Protein AF-A0A9N8DDP5-F1 (afdb_monomer_lite)

Secondary structure (DSSP, 8-state):
----TT-HHHHHHTT---EEEPTTSS-EEEHHHHHHHSSTTHHHHHHHHHHHHHTT-TT--PPPEEEEETHHHHHHHHHHHHTGGG--EEEEESPPP-EESSSTT----S--GGGEEEEEEEETTEEEHHHH--SSTTEE--SEEEEEE-TT---EEE---------SSEEGGGG-HHHHHHHHHHHHTT--SSPPEE-PPTT-B--SHHHHHTT-SB------

InterPro domains:
  IPR002921 Fungal lipase-type domain [PF01764] (7-98)
  IPR029058 Alpha/Beta hydrolase fold [G3DSA:3.40.50.1820] (2-189)
  IPR029058 Alpha/Beta hydrolase fold [SSF53474] (7-166)

Structure (mmCIF, N/CA/C/O backbone):
data_AF-A0A9N8DDP5-F1
#
_entry.id   AF-A0A9N8DDP5-F1
#
loop_
_atom_site.group_PDB
_atom_site.id
_atom_site.type_symbol
_atom_site.label_atom_id
_atom_site.label_alt_id
_atom_site.label_comp_id
_atom_site.label_asym_id
_atom_site.label_entity_id
_atom_site.label_seq_id
_atom_site.pdbx_PDB_ins_code
_atom_site.Cartn_x
_atom_site.Cartn_y
_atom_site.Cartn_z
_atom_site.occupancy
_atom_site.B_iso_or_equiv
_atom_site.auth_seq_id
_atom_site.auth_comp_id
_atom_site.auth_asym_id
_atom_site.auth_atom_id
_atom_site.pdbx_PDB_model_num
ATOM 1 N N . MET A 1 1 ? -4.120 15.477 1.349 1.00 41.56 1 MET A N 1
ATOM 2 C CA . MET A 1 1 ? -2.941 15.398 2.233 1.00 41.56 1 MET A CA 1
ATOM 3 C C . MET A 1 1 ? -1.770 15.105 1.327 1.00 41.56 1 MET A C 1
ATOM 5 O O . MET A 1 1 ? -1.788 14.072 0.679 1.00 41.56 1 MET A O 1
ATOM 9 N N . GLY A 1 2 ? -0.853 16.049 1.180 1.00 36.47 2 GLY A N 1
ATOM 10 C CA . GLY A 1 2 ? 0.346 15.882 0.374 1.00 36.47 2 GLY A CA 1
ATOM 11 C C . GLY A 1 2 ? 1.469 16.582 1.111 1.00 36.47 2 GLY A C 1
ATOM 12 O O . GLY A 1 2 ? 1.264 17.688 1.609 1.00 36.47 2 GLY A O 1
ATOM 13 N N . THR A 1 3 ? 2.611 15.919 1.236 1.00 43.31 3 THR A N 1
ATOM 14 C CA . THR A 1 3 ? 3.875 16.609 1.478 1.00 43.31 3 THR A CA 1
ATOM 15 C C . THR A 1 3 ? 4.002 17.709 0.441 1.00 43.31 3 THR A C 1
ATOM 17 O O . THR A 1 3 ? 3.876 17.413 -0.748 1.00 43.31 3 THR A O 1
ATOM 20 N N . ASP A 1 4 ? 4.232 18.950 0.863 1.00 40.03 4 ASP A N 1
ATOM 21 C CA . ASP A 1 4 ? 4.691 19.965 -0.074 1.00 40.03 4 ASP A CA 1
ATOM 22 C C . ASP A 1 4 ? 6.048 19.478 -0.616 1.00 40.03 4 ASP A C 1
ATOM 24 O O . ASP A 1 4 ? 7.000 19.343 0.165 1.00 40.03 4 ASP A O 1
ATOM 28 N N . PRO A 1 5 ? 6.161 19.140 -1.915 1.00 42.06 5 PRO A N 1
ATOM 29 C CA . PRO A 1 5 ? 7.410 18.641 -2.478 1.00 42.06 5 PRO A CA 1
ATOM 30 C C . PRO A 1 5 ? 8.545 19.670 -2.357 1.00 42.06 5 PRO A C 1
ATOM 32 O O . PRO A 1 5 ? 9.710 19.286 -2.426 1.00 42.06 5 PRO A O 1
ATOM 35 N N . CYS A 1 6 ? 8.226 20.944 -2.111 1.00 37.91 6 CYS A N 1
ATOM 36 C CA . CYS A 1 6 ? 9.185 22.025 -1.915 1.00 37.91 6 CYS A CA 1
ATOM 37 C C . CYS A 1 6 ? 9.572 22.248 -0.442 1.00 37.91 6 CYS A C 1
ATOM 39 O O . CYS A 1 6 ? 10.519 22.990 -0.173 1.00 37.91 6 CYS A O 1
ATOM 41 N N . ASN A 1 7 ? 8.897 21.607 0.521 1.00 41.75 7 ASN A N 1
ATOM 42 C CA . ASN A 1 7 ? 9.245 21.711 1.935 1.00 41.75 7 ASN A CA 1
ATOM 43 C C . ASN A 1 7 ? 10.132 20.533 2.365 1.00 41.75 7 ASN A C 1
ATOM 45 O O . ASN A 1 7 ? 9.664 19.454 2.737 1.00 41.75 7 ASN A O 1
ATOM 49 N N . LEU A 1 8 ? 11.446 20.770 2.364 1.00 43.38 8 LEU A N 1
ATOM 50 C CA . LEU A 1 8 ? 12.450 19.825 2.865 1.00 43.38 8 LEU A CA 1
ATOM 51 C C . LEU A 1 8 ? 12.155 19.355 4.298 1.00 43.38 8 LEU A C 1
ATOM 53 O O . LEU A 1 8 ? 12.478 18.220 4.635 1.00 43.38 8 LEU A O 1
ATOM 57 N N . PHE A 1 9 ? 11.516 20.183 5.129 1.00 46.88 9 PHE A N 1
ATOM 58 C CA . PHE A 1 9 ? 11.166 19.833 6.505 1.00 46.88 9 PHE A CA 1
ATOM 59 C C . PHE A 1 9 ? 10.029 18.800 6.567 1.00 46.88 9 PHE A C 1
ATOM 61 O O . PHE A 1 9 ? 10.107 17.856 7.354 1.00 46.88 9 PHE A O 1
ATOM 68 N N . ASP A 1 10 ? 9.030 18.908 5.685 1.00 47.88 10 ASP A N 1
ATOM 69 C CA . ASP A 1 10 ? 7.929 17.937 5.586 1.00 47.88 10 ASP A CA 1
ATOM 70 C C . ASP A 1 10 ? 8.415 16.604 5.007 1.00 47.88 10 ASP A C 1
ATOM 72 O O . ASP A 1 10 ? 7.992 15.535 5.451 1.00 47.88 10 ASP A O 1
ATOM 76 N N . GLN A 1 11 ? 9.366 16.630 4.068 1.00 52.19 11 GLN A N 1
ATOM 77 C CA . GLN A 1 11 ? 10.022 15.400 3.616 1.00 52.19 11 GLN A CA 1
ATOM 78 C C . GLN A 1 11 ? 10.860 14.765 4.739 1.00 52.19 11 GLN A C 1
ATOM 80 O O . GLN A 1 11 ? 10.788 13.553 4.942 1.00 52.19 11 GLN A O 1
ATOM 85 N N . PHE A 1 12 ? 11.581 15.563 5.535 1.00 54.44 12 PHE A N 1
ATOM 86 C CA . PHE A 1 12 ? 12.393 15.071 6.656 1.00 54.44 12 PHE A CA 1
ATOM 87 C C . PHE A 1 12 ? 11.569 14.465 7.800 1.00 54.44 12 PHE A C 1
ATOM 89 O O . PHE A 1 12 ? 11.978 13.446 8.360 1.00 54.44 12 PHE A O 1
ATOM 96 N N . GLN A 1 13 ? 10.399 15.024 8.127 1.00 56.34 13 GLN A N 1
ATOM 97 C CA . GLN A 1 13 ? 9.509 14.471 9.161 1.00 56.34 13 GLN A CA 1
ATOM 98 C C . GLN A 1 13 ? 9.041 13.045 8.838 1.00 56.34 13 GLN A C 1
ATOM 100 O O . GLN A 1 13 ? 8.846 12.230 9.739 1.00 56.34 13 GLN A O 1
ATOM 105 N N . ASN A 1 14 ? 8.917 12.717 7.553 1.00 54.78 14 ASN A N 1
ATOM 106 C CA . ASN A 1 14 ? 8.480 11.404 7.080 1.00 54.78 14 ASN A CA 1
ATOM 107 C C . ASN A 1 14 ? 9.611 10.370 6.965 1.00 54.78 14 ASN A C 1
ATOM 109 O O . ASN A 1 14 ? 9.362 9.178 6.786 1.00 54.78 14 ASN A O 1
ATOM 113 N N . ILE A 1 15 ? 10.854 10.832 7.091 1.00 58.50 15 ILE A N 1
ATOM 114 C CA . ILE A 1 15 ? 12.094 10.059 6.964 1.00 58.50 15 ILE A CA 1
ATOM 115 C C . ILE A 1 15 ? 12.754 9.889 8.351 1.00 58.50 15 ILE A C 1
ATOM 117 O O . ILE A 1 15 ? 13.747 9.181 8.490 1.00 58.50 15 ILE A O 1
ATOM 121 N N . TRP A 1 16 ? 12.191 10.487 9.409 1.00 64.50 16 TRP A N 1
ATOM 122 C CA . TRP A 1 16 ? 12.722 10.375 10.766 1.00 64.50 16 TRP A CA 1
ATOM 123 C C . TRP A 1 16 ? 12.771 8.910 11.239 1.00 64.50 16 TRP A C 1
ATOM 1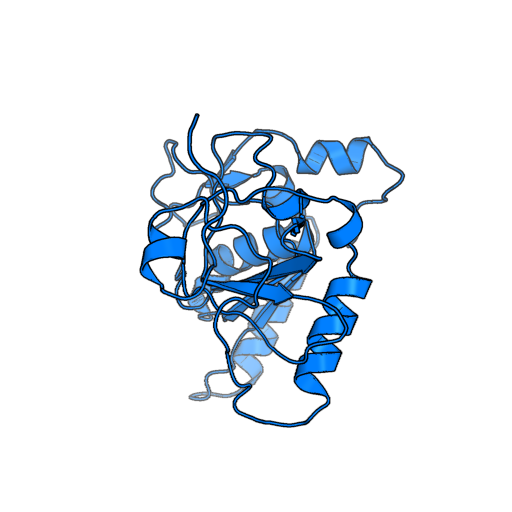25 O O . TRP A 1 16 ? 11.754 8.216 11.179 1.00 64.50 16 TRP A O 1
ATOM 135 N N . PRO A 1 17 ? 13.932 8.424 11.724 1.00 66.50 17 PRO A N 1
ATOM 136 C CA . PRO A 1 17 ? 14.184 6.997 11.930 1.00 66.50 17 PRO A CA 1
ATOM 137 C C . PRO A 1 17 ? 13.499 6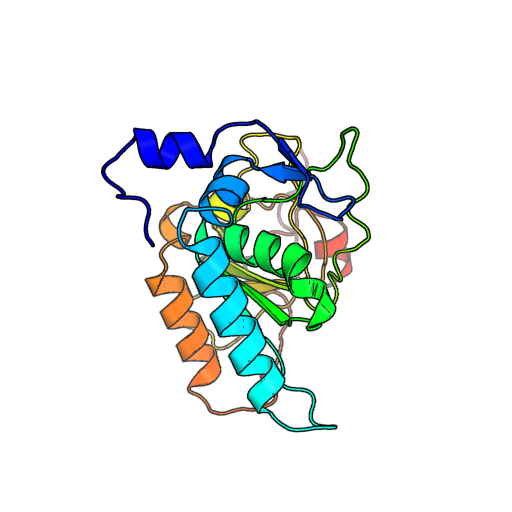.411 13.171 1.00 66.50 17 PRO A C 1
ATOM 139 O O . PRO A 1 17 ? 13.698 5.234 13.469 1.00 66.50 17 PRO A O 1
ATOM 142 N N . PHE A 1 18 ? 12.710 7.201 13.897 1.00 83.12 18 PHE A N 1
ATOM 143 C CA . PHE A 1 18 ? 12.019 6.749 15.096 1.00 83.12 18 PHE A CA 1
ATOM 144 C C . PHE A 1 18 ? 10.847 5.829 14.754 1.00 83.12 18 PHE A C 1
ATOM 146 O O . PHE A 1 18 ? 10.163 6.012 13.742 1.00 83.12 18 PHE A O 1
ATOM 153 N N . SER A 1 19 ? 10.631 4.843 15.621 1.00 86.94 19 SER A N 1
ATOM 154 C CA . SER A 1 19 ? 9.462 3.976 15.588 1.00 86.94 19 SER A CA 1
ATOM 155 C C . SER A 1 19 ? 8.433 4.415 16.629 1.00 86.94 19 SER A C 1
ATOM 157 O O . SER A 1 19 ? 8.737 5.042 17.647 1.00 86.94 19 SER A O 1
ATOM 159 N N . THR A 1 20 ? 7.170 4.109 16.369 1.00 91.44 20 THR A N 1
ATOM 160 C CA . THR A 1 20 ? 6.065 4.308 17.307 1.00 91.44 20 THR A CA 1
ATOM 161 C C . THR A 1 20 ? 5.120 3.125 17.195 1.00 91.44 20 THR A C 1
ATOM 163 O O . THR A 1 20 ? 4.835 2.668 16.090 1.00 91.44 20 THR A O 1
ATOM 166 N N . CYS A 1 21 ? 4.658 2.605 18.331 1.00 91.94 21 CYS A N 1
ATOM 167 C CA . CYS A 1 21 ? 3.757 1.459 18.339 1.00 91.94 21 CYS A CA 1
ATOM 168 C C . CYS A 1 21 ? 2.326 1.925 18.050 1.00 91.94 21 CYS A C 1
ATOM 170 O O . CYS A 1 21 ? 1.847 2.894 18.643 1.00 91.94 21 CYS A O 1
ATOM 172 N N . VAL A 1 22 ? 1.647 1.244 17.128 1.00 93.25 22 VAL A N 1
ATOM 173 C CA . VAL A 1 22 ? 0.244 1.525 16.813 1.00 93.25 22 VAL A CA 1
ATOM 174 C C . VAL A 1 22 ? -0.618 1.120 18.024 1.00 93.25 22 VAL A C 1
ATOM 176 O O . VAL A 1 22 ? -0.458 0.001 18.523 1.00 93.25 22 VAL A O 1
ATOM 179 N N . PRO A 1 23 ? -1.511 1.993 18.537 1.00 92.75 23 PRO A N 1
ATOM 180 C CA . PRO A 1 23 ? -2.373 1.697 19.676 1.00 92.75 23 PRO A CA 1
ATOM 181 C C . PRO A 1 23 ? -3.077 0.342 19.581 1.00 92.75 23 PRO A C 1
ATOM 183 O O . PRO A 1 23 ? -3.621 -0.030 18.542 1.00 92.75 23 PRO A O 1
ATOM 186 N N . ASN A 1 24 ? -3.103 -0.383 20.702 1.00 90.12 24 ASN A N 1
ATOM 187 C CA . ASN A 1 24 ? -3.715 -1.710 20.805 1.00 90.12 24 ASN A CA 1
ATOM 188 C C . ASN A 1 24 ? -3.161 -2.726 19.786 1.00 90.12 24 ASN A C 1
ATOM 190 O O . ASN A 1 24 ? -3.911 -3.583 19.322 1.00 90.12 24 ASN A O 1
ATOM 194 N N . SER A 1 25 ? -1.888 -2.627 19.404 1.00 89.81 25 SER A N 1
ATOM 195 C CA . SER A 1 25 ? -1.223 -3.581 18.512 1.00 89.81 25 SER A CA 1
ATOM 196 C C . SER A 1 25 ? 0.192 -3.903 18.990 1.00 89.81 25 SER A C 1
ATOM 198 O O . 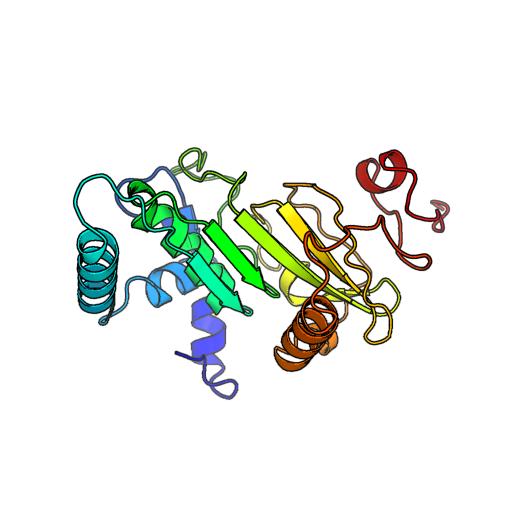SER A 1 25 ? 0.780 -3.158 19.774 1.00 89.81 25 SER A O 1
ATOM 200 N N . ASP A 1 26 ? 0.745 -4.987 18.459 1.00 89.00 26 ASP A N 1
ATOM 201 C CA . ASP A 1 26 ? 2.148 -5.385 18.560 1.00 89.00 26 ASP A CA 1
ATOM 202 C C . ASP A 1 26 ? 2.976 -4.875 17.364 1.00 89.00 26 ASP A C 1
ATOM 204 O O . ASP A 1 26 ? 3.972 -5.488 16.995 1.00 89.00 26 ASP A O 1
ATOM 208 N N . CYS A 1 27 ? 2.557 -3.779 16.718 1.00 91.56 27 CYS A N 1
ATOM 209 C CA . CYS A 1 27 ? 3.204 -3.248 15.521 1.00 91.56 27 CYS A CA 1
ATOM 210 C C . CYS A 1 27 ? 3.907 -1.916 15.787 1.00 91.56 27 CYS A C 1
ATOM 212 O O . CYS A 1 27 ? 3.253 -0.895 16.014 1.00 91.56 27 CYS A O 1
ATOM 214 N N . ALA A 1 28 ? 5.234 -1.900 15.662 1.00 92.06 28 ALA A N 1
ATOM 215 C CA . ALA A 1 28 ? 6.021 -0.677 15.530 1.00 92.06 28 ALA A CA 1
ATOM 216 C C . ALA A 1 28 ? 6.083 -0.195 14.071 1.00 92.06 28 ALA A C 1
ATOM 218 O O . ALA A 1 28 ? 6.362 -0.968 13.150 1.00 92.06 28 ALA A O 1
ATOM 219 N N . VAL A 1 29 ? 5.853 1.102 13.861 1.00 91.69 29 VAL A N 1
ATOM 220 C CA . VAL A 1 29 ? 5.833 1.747 12.538 1.00 91.69 29 VAL A CA 1
ATOM 221 C C . VAL A 1 29 ? 6.664 3.028 12.532 1.00 91.69 29 VAL A C 1
ATOM 223 O O . VAL A 1 29 ? 6.916 3.599 13.592 1.00 91.69 29 VAL A O 1
ATOM 226 N N . ARG A 1 30 ? 7.088 3.513 11.358 1.00 89.62 30 ARG A N 1
ATOM 227 C CA . ARG A 1 30 ? 7.799 4.804 11.240 1.00 89.62 30 ARG A CA 1
ATOM 228 C C . ARG A 1 30 ? 6.975 5.941 11.838 1.00 89.62 30 ARG A C 1
ATOM 230 O O . ARG A 1 30 ? 5.845 6.173 11.405 1.00 89.62 30 ARG A O 1
ATOM 237 N N . SER A 1 31 ? 7.565 6.703 12.760 1.00 90.06 31 SER A N 1
ATOM 238 C CA . SER A 1 31 ? 6.891 7.810 13.450 1.00 90.06 31 SER A CA 1
ATOM 239 C C . SER A 1 31 ? 6.357 8.874 12.492 1.00 90.06 31 SER A C 1
ATOM 241 O O . SER A 1 31 ? 5.304 9.444 12.749 1.00 90.06 31 SER A O 1
ATOM 243 N N . GLY A 1 32 ? 7.040 9.125 11.371 1.00 88.88 32 GLY A N 1
ATOM 244 C CA . GLY A 1 32 ? 6.567 10.068 10.354 1.00 88.88 32 GLY A CA 1
ATOM 245 C C . GLY A 1 32 ? 5.196 9.685 9.789 1.00 88.88 32 GLY A C 1
ATOM 246 O O . GLY A 1 32 ? 4.243 10.459 9.866 1.00 88.88 32 GLY A O 1
ATOM 247 N N . TYR A 1 33 ? 5.063 8.442 9.323 1.00 92.25 33 TYR A N 1
ATOM 248 C CA . TYR A 1 33 ? 3.798 7.915 8.807 1.00 92.25 33 TYR A CA 1
ATOM 249 C C . TYR A 1 33 ? 2.748 7.747 9.914 1.00 92.25 33 TYR A C 1
ATOM 251 O O . TYR A 1 33 ? 1.569 8.012 9.681 1.00 92.25 33 TYR A O 1
ATOM 259 N N . TYR A 1 34 ? 3.170 7.375 11.130 1.00 93.94 34 TYR A N 1
ATOM 260 C CA . TYR A 1 34 ? 2.295 7.338 12.305 1.00 93.94 34 TYR A CA 1
ATOM 261 C C . TYR A 1 34 ? 1.667 8.706 12.570 1.00 93.94 34 TYR A C 1
ATOM 263 O O . TYR A 1 34 ? 0.450 8.808 12.672 1.00 93.94 34 TYR A O 1
ATOM 271 N N . ASN A 1 35 ? 2.475 9.765 12.631 1.00 93.12 35 ASN A N 1
ATOM 272 C CA . ASN A 1 35 ? 2.006 11.126 12.885 1.00 93.12 35 ASN A CA 1
ATOM 273 C C . ASN A 1 35 ? 1.120 11.639 11.747 1.00 93.12 35 ASN A C 1
ATOM 275 O O . ASN A 1 35 ? 0.149 12.350 11.997 1.00 93.12 35 ASN A O 1
ATOM 279 N N . ALA A 1 36 ? 1.424 11.256 10.503 1.00 92.06 36 ALA A N 1
ATOM 280 C CA . ALA A 1 36 ? 0.592 11.589 9.357 1.00 92.06 36 ALA A CA 1
ATOM 281 C C . ALA A 1 36 ? -0.794 10.925 9.434 1.00 92.06 36 ALA A C 1
ATOM 283 O O . ALA A 1 36 ? -1.777 11.560 9.057 1.00 92.06 36 ALA A O 1
ATOM 284 N N . TYR A 1 37 ? -0.898 9.700 9.962 1.00 95.75 37 TYR A N 1
ATOM 285 C CA . TYR A 1 37 ? -2.177 9.020 10.197 1.00 95.75 37 TYR A CA 1
ATOM 286 C C . TYR A 1 37 ? -2.910 9.548 11.447 1.00 95.75 37 TYR A C 1
ATOM 288 O O . TYR A 1 37 ? -4.061 9.981 11.366 1.00 95.75 37 TYR A O 1
ATOM 296 N N . TYR A 1 38 ? -2.229 9.585 12.596 1.00 95.44 38 TYR A N 1
ATOM 297 C CA . TYR A 1 38 ? -2.736 10.056 13.892 1.00 95.44 38 TYR A CA 1
ATOM 298 C C . TYR A 1 38 ? -2.639 11.583 14.046 1.00 95.44 38 TYR A C 1
ATOM 300 O O . TYR A 1 38 ? -2.208 12.107 15.074 1.00 95.44 38 TYR A O 1
ATOM 308 N N . ASN A 1 39 ? -3.056 12.312 13.014 1.00 92.94 39 ASN A N 1
ATOM 309 C CA . ASN A 1 39 ? -3.064 13.772 13.013 1.00 92.94 39 ASN A CA 1
ATOM 310 C C . ASN A 1 39 ? -4.369 14.348 13.611 1.00 92.94 39 ASN A C 1
ATOM 312 O O . ASN A 1 39 ? -5.239 13.629 14.108 1.00 92.94 39 ASN A O 1
ATOM 316 N N . SER A 1 40 ? -4.548 15.669 13.532 1.00 94.31 40 SER A N 1
ATOM 317 C CA . SER A 1 40 ? -5.743 16.366 14.038 1.00 94.31 40 SER A CA 1
ATOM 318 C C . SER A 1 40 ? -7.067 15.930 13.387 1.00 94.31 40 SER A C 1
ATOM 320 O O . SER A 1 40 ? -8.129 16.098 13.988 1.00 94.31 40 SER A O 1
ATOM 322 N N . TYR A 1 41 ? -7.030 15.331 12.195 1.00 91.56 41 TYR A N 1
ATOM 323 C CA . TYR A 1 41 ? -8.191 14.799 11.481 1.00 91.56 41 TYR A CA 1
ATOM 324 C C . TYR A 1 41 ? -8.521 13.347 11.840 1.00 91.56 41 TYR A C 1
ATOM 326 O O . TYR A 1 41 ? -9.612 12.891 11.492 1.00 91.56 41 TYR A O 1
ATOM 334 N N . TYR A 1 42 ? -7.642 12.635 12.557 1.00 95.75 42 TYR A N 1
ATOM 335 C CA . TYR A 1 42 ? -7.790 11.209 12.868 1.00 95.75 42 TYR A CA 1
ATOM 336 C C . TYR A 1 42 ? -9.176 10.865 13.429 1.00 95.75 42 TYR A C 1
ATOM 338 O O . TYR A 1 42 ? -9.865 10.000 12.895 1.00 95.75 42 TYR A O 1
ATOM 346 N N . LYS A 1 43 ? -9.649 11.602 14.445 1.00 96.62 43 LYS A N 1
ATOM 347 C CA . LYS A 1 43 ? -10.965 11.355 15.067 1.00 96.62 43 LYS A CA 1
ATOM 348 C C . LYS A 1 43 ? -12.124 11.501 14.077 1.00 96.62 43 LYS A C 1
ATOM 350 O O . LYS A 1 43 ? -13.055 10.702 14.100 1.00 96.62 43 LYS A O 1
ATOM 355 N N . LYS A 1 44 ? -12.063 12.514 13.205 1.00 96.44 44 LYS A N 1
ATOM 356 C CA . LYS A 1 44 ? -13.089 12.761 12.183 1.00 96.44 44 LYS A CA 1
ATOM 357 C C . LYS A 1 44 ? -13.077 11.660 11.122 1.00 96.44 44 LYS A C 1
ATOM 359 O O . LYS A 1 44 ? -14.141 11.185 10.743 1.00 96.44 44 LYS A O 1
ATOM 364 N N . MET A 1 45 ? -11.890 11.252 10.673 1.00 96.00 45 MET A N 1
ATOM 365 C CA . MET A 1 45 ? -11.718 10.158 9.717 1.00 96.00 45 MET A CA 1
ATOM 366 C C . MET A 1 45 ? -12.221 8.834 10.303 1.00 96.00 45 MET A C 1
ATOM 368 O O . MET A 1 45 ? -13.056 8.188 9.679 1.00 96.00 45 MET A O 1
ATOM 372 N N . ARG A 1 46 ? -11.821 8.488 11.534 1.00 96.56 46 ARG A N 1
ATOM 373 C CA . ARG A 1 46 ? -12.260 7.262 12.215 1.00 96.56 46 ARG A CA 1
ATOM 374 C C . ARG A 1 46 ? -13.779 7.199 12.334 1.00 96.56 46 ARG A C 1
ATOM 376 O O . ARG A 1 46 ? -14.370 6.190 11.976 1.00 96.56 46 ARG A O 1
ATOM 383 N N . HIS A 1 47 ? -14.411 8.295 12.758 1.00 97.00 47 HIS A N 1
ATOM 384 C CA . HIS A 1 47 ? -15.868 8.373 12.832 1.00 97.00 47 HIS A CA 1
ATOM 385 C C . HIS A 1 47 ? -16.536 8.212 11.458 1.00 97.00 47 HIS A C 1
ATOM 387 O O . HIS A 1 47 ? -17.522 7.492 11.344 1.00 97.00 47 HIS A O 1
ATOM 393 N N . ALA A 1 48 ? -15.999 8.840 10.408 1.00 95.94 48 ALA A N 1
ATOM 394 C CA . ALA A 1 48 ? -16.542 8.710 9.057 1.00 95.94 48 ALA A CA 1
ATOM 395 C C . ALA A 1 48 ? -16.433 7.274 8.516 1.00 95.94 48 ALA A C 1
ATOM 397 O O . ALA A 1 48 ? -17.380 6.787 7.902 1.00 95.94 48 ALA A O 1
ATOM 398 N N . VAL A 1 49 ? -15.314 6.586 8.772 1.00 95.12 49 VAL A N 1
ATOM 399 C CA . VAL A 1 49 ? -15.128 5.182 8.376 1.00 95.12 49 VAL A CA 1
ATOM 400 C C . VAL A 1 49 ? -16.096 4.274 9.131 1.00 95.12 49 VAL A C 1
ATOM 402 O O . VAL A 1 49 ? -16.791 3.494 8.488 1.00 95.12 49 VAL A O 1
ATOM 405 N N . THR A 1 50 ? -16.205 4.416 10.456 1.00 93.94 50 THR A N 1
ATOM 406 C CA . THR A 1 50 ? -17.162 3.649 11.272 1.00 93.94 50 THR A CA 1
ATOM 407 C C . THR A 1 50 ? -18.589 3.823 10.761 1.00 93.94 50 THR A C 1
ATOM 409 O O . THR A 1 50 ? -19.231 2.837 10.413 1.00 93.94 50 THR A O 1
ATOM 412 N N . SER A 1 51 ? -19.047 5.068 10.602 1.00 93.56 51 SER A N 1
ATOM 413 C CA . SER A 1 51 ? -20.394 5.358 10.099 1.00 93.56 51 SER A CA 1
ATOM 414 C C . SER A 1 51 ? -20.637 4.779 8.700 1.00 93.56 51 SER A C 1
ATOM 416 O O . SER A 1 51 ? -21.738 4.321 8.406 1.00 93.56 51 SER A O 1
ATOM 418 N N . CYS A 1 52 ? -19.621 4.779 7.830 1.00 92.44 52 CYS A N 1
ATOM 419 C CA . CYS A 1 52 ? -19.713 4.192 6.495 1.00 92.44 52 CYS A CA 1
ATOM 420 C C . CYS A 1 52 ? -19.867 2.666 6.558 1.00 92.44 52 CYS A C 1
ATOM 422 O O . CYS A 1 52 ? -20.802 2.124 5.972 1.00 92.44 52 CYS A O 1
ATOM 424 N N . VAL A 1 53 ? -19.003 1.974 7.307 1.00 91.06 53 VAL A N 1
ATOM 425 C CA . VAL A 1 53 ? -19.048 0.507 7.417 1.00 91.06 53 VAL A CA 1
ATOM 426 C C . VAL A 1 53 ? -20.345 0.040 8.089 1.00 91.06 53 VAL A C 1
ATOM 428 O O . VAL A 1 53 ? -20.954 -0.929 7.640 1.00 91.06 53 VAL A O 1
ATOM 431 N N . GLU A 1 54 ? -20.818 0.756 9.111 1.00 88.88 54 GLU A N 1
ATOM 432 C CA . GLU A 1 54 ? -22.078 0.454 9.805 1.00 88.88 54 GLU A CA 1
ATOM 433 C C . GLU A 1 54 ? -23.322 0.720 8.940 1.00 88.88 54 GLU A C 1
ATOM 435 O O . GLU A 1 54 ? -24.362 0.090 9.141 1.00 88.88 54 GLU A O 1
ATOM 440 N N . SER A 1 55 ? -23.230 1.606 7.939 1.00 90.12 55 SER A N 1
ATOM 441 C CA . SER A 1 55 ? -24.362 1.935 7.058 1.00 90.12 55 SER A CA 1
ATOM 442 C C . SER A 1 55 ? -24.797 0.790 6.138 1.00 90.12 55 SER A C 1
ATOM 444 O O . SER A 1 55 ? -25.888 0.836 5.572 1.00 90.12 55 SER A O 1
ATOM 446 N N . CYS A 1 56 ? -23.985 -0.260 6.015 1.00 84.44 56 CYS A N 1
ATOM 447 C CA . CYS A 1 56 ? -24.232 -1.367 5.096 1.00 84.44 56 CYS A CA 1
ATOM 448 C C . CYS A 1 56 ? -25.356 -2.319 5.522 1.00 84.44 56 CYS A C 1
ATOM 450 O O . CYS A 1 56 ? -25.790 -3.151 4.728 1.00 84.44 56 CYS A O 1
ATOM 452 N N . GLY A 1 57 ? -25.887 -2.145 6.735 1.00 76.25 57 GLY A N 1
ATOM 453 C CA . GLY A 1 57 ? -27.004 -2.920 7.261 1.00 76.25 57 GLY A CA 1
ATOM 454 C C . GLY A 1 57 ? -26.563 -4.188 7.992 1.00 76.25 57 GLY A C 1
ATOM 455 O O . GLY A 1 57 ? -25.486 -4.742 7.770 1.00 76.25 57 GLY A O 1
ATOM 456 N N . ALA A 1 58 ? -27.412 -4.655 8.909 1.00 77.44 58 ALA A N 1
ATOM 457 C CA . ALA A 1 58 ? -27.121 -5.831 9.719 1.00 77.44 58 ALA A CA 1
ATOM 458 C C . ALA A 1 58 ? -26.962 -7.085 8.840 1.00 77.44 58 ALA A C 1
ATOM 460 O O . ALA A 1 58 ? -27.842 -7.414 8.048 1.00 77.44 58 ALA A O 1
ATOM 461 N N . GLY A 1 59 ? -25.844 -7.796 9.007 1.00 74.25 59 GLY A N 1
ATOM 462 C CA . GLY A 1 59 ? -25.548 -9.029 8.269 1.00 74.25 59 GLY A CA 1
ATOM 463 C C . GLY A 1 59 ? -24.896 -8.830 6.896 1.00 74.25 59 GLY A C 1
ATOM 464 O O . GLY A 1 59 ? -24.579 -9.822 6.245 1.00 74.25 59 GLY A O 1
ATOM 465 N N . VAL A 1 60 ? -24.650 -7.586 6.467 1.00 80.75 60 VAL A N 1
ATOM 466 C CA . VAL A 1 60 ? -23.913 -7.280 5.232 1.00 80.75 60 VAL A CA 1
ATOM 467 C C . VAL A 1 60 ? -22.499 -6.835 5.590 1.00 80.75 60 VAL A C 1
ATOM 469 O O . VAL A 1 60 ? -22.302 -5.819 6.252 1.00 80.75 60 VAL A O 1
ATOM 472 N N . GLN A 1 61 ? -21.493 -7.587 5.144 1.00 76.25 61 GLN A N 1
ATOM 473 C CA . GLN A 1 61 ? -20.097 -7.193 5.317 1.00 76.25 61 GLN A CA 1
ATOM 474 C C . GLN A 1 61 ? -19.689 -6.251 4.183 1.00 76.25 61 GLN A C 1
ATOM 476 O O . GLN A 1 61 ? -19.477 -6.688 3.052 1.00 76.25 61 GLN A O 1
ATOM 481 N N . CYS A 1 62 ? -19.565 -4.959 4.482 1.00 84.56 62 CYS A N 1
ATOM 482 C CA . CYS A 1 62 ? -18.988 -4.013 3.537 1.00 84.56 62 CYS A CA 1
ATOM 483 C C . CYS A 1 62 ? -17.465 -4.121 3.517 1.00 84.56 62 CYS A C 1
ATOM 485 O O . CYS A 1 62 ? -16.835 -3.954 4.565 1.00 84.56 62 CYS A O 1
ATOM 487 N N . PRO A 1 63 ? -16.850 -4.378 2.352 1.00 88.94 63 PRO A N 1
ATOM 488 C CA . PRO A 1 63 ? -15.404 -4.395 2.257 1.00 88.94 63 PRO A CA 1
ATOM 489 C C . PRO A 1 63 ? -14.861 -2.976 2.456 1.00 88.94 63 PRO A C 1
ATOM 491 O O . PRO A 1 63 ? -15.183 -2.063 1.697 1.00 88.94 63 PRO A O 1
ATOM 494 N N . LEU A 1 64 ? -14.005 -2.794 3.462 1.00 94.62 64 LEU A N 1
ATOM 495 C CA . LEU A 1 64 ? -13.196 -1.588 3.596 1.00 94.62 64 LEU A CA 1
ATOM 496 C C . LEU A 1 64 ? -11.953 -1.734 2.713 1.00 94.62 64 LEU A C 1
ATOM 498 O O . LEU A 1 64 ? -11.152 -2.644 2.921 1.00 94.62 64 LEU A O 1
ATOM 502 N N . ILE A 1 65 ? -11.789 -0.844 1.737 1.00 96.00 65 ILE A N 1
ATOM 503 C CA . ILE A 1 65 ? -10.592 -0.793 0.891 1.00 96.00 65 ILE A CA 1
ATOM 504 C C . ILE A 1 65 ? -9.755 0.413 1.312 1.00 96.00 65 ILE A C 1
ATOM 506 O O . ILE A 1 65 ? -10.235 1.546 1.306 1.00 96.00 65 ILE A O 1
ATOM 510 N N . LEU A 1 66 ? -8.503 0.161 1.679 1.00 97.69 66 LEU A N 1
ATOM 511 C CA . LEU A 1 66 ? -7.522 1.177 2.042 1.00 97.69 66 LEU A CA 1
ATOM 512 C C . LEU A 1 66 ? -6.486 1.267 0.931 1.00 97.69 66 LEU A C 1
ATOM 514 O O . LEU A 1 66 ? -5.959 0.244 0.500 1.00 97.69 66 LEU A O 1
ATOM 518 N N . HIS A 1 67 ? -6.173 2.475 0.473 1.00 97.00 67 HIS A N 1
ATOM 519 C CA . HIS A 1 67 ? -5.158 2.640 -0.556 1.00 97.00 67 HIS A CA 1
ATOM 520 C C . HIS A 1 67 ? -4.388 3.949 -0.438 1.00 97.00 67 HIS A C 1
ATOM 522 O O . HIS A 1 67 ? -4.825 4.900 0.209 1.00 97.00 67 HIS A O 1
ATOM 528 N N . GLY A 1 68 ? -3.232 3.990 -1.093 1.00 96.56 68 GLY A N 1
ATOM 529 C CA . GLY A 1 68 ? -2.425 5.195 -1.200 1.00 96.56 68 GLY A CA 1
ATOM 530 C C . GLY A 1 68 ? -1.161 4.977 -2.020 1.00 96.56 68 GLY A C 1
ATOM 531 O O . GLY A 1 68 ? -0.674 3.854 -2.148 1.00 96.56 68 GLY A O 1
ATOM 532 N N . HIS A 1 69 ? -0.638 6.069 -2.575 1.00 95.44 69 HIS A N 1
ATOM 533 C CA . HIS A 1 69 ? 0.622 6.095 -3.318 1.00 95.44 69 HIS A CA 1
ATOM 534 C C . HIS A 1 69 ? 1.744 6.690 -2.469 1.00 95.44 69 HIS A C 1
ATOM 536 O O . HIS A 1 69 ? 1.496 7.582 -1.653 1.00 95.44 69 HIS A O 1
ATOM 542 N N . SER A 1 70 ? 2.971 6.200 -2.659 1.00 94.50 70 SER A N 1
ATOM 543 C CA . SER A 1 70 ? 4.165 6.691 -1.976 1.00 94.50 70 SER A CA 1
ATOM 544 C C . SER A 1 70 ? 3.958 6.692 -0.454 1.00 94.50 70 SER A C 1
ATOM 546 O O . SER A 1 70 ? 3.542 5.688 0.128 1.00 94.50 70 SER A O 1
ATOM 548 N N . GLN A 1 71 ? 4.173 7.828 0.206 1.00 92.00 71 GLN A N 1
ATOM 549 C CA . GLN A 1 71 ? 3.854 8.037 1.617 1.00 92.00 71 GLN A CA 1
ATOM 550 C C . GLN A 1 71 ? 2.407 7.680 1.988 1.00 92.00 71 GLN A C 1
ATOM 552 O O . GLN A 1 71 ? 2.166 7.127 3.060 1.00 92.00 71 GLN A O 1
ATOM 557 N N . GLY A 1 72 ? 1.442 7.986 1.118 1.00 95.06 72 GLY A N 1
ATOM 558 C CA . GLY A 1 72 ? 0.037 7.658 1.338 1.00 95.06 72 GLY A CA 1
ATOM 559 C C . GLY A 1 72 ? -0.194 6.155 1.456 1.00 95.06 72 GLY A C 1
ATOM 560 O O . GLY A 1 72 ? -1.043 5.730 2.233 1.00 95.06 72 GLY A O 1
ATOM 561 N N . GLY A 1 73 ? 0.590 5.341 0.748 1.00 95.88 73 GLY A N 1
ATOM 562 C CA . GLY A 1 73 ? 0.518 3.891 0.881 1.00 95.88 73 GLY A CA 1
ATOM 563 C C . GLY A 1 73 ? 1.089 3.400 2.210 1.00 95.88 73 GLY A C 1
ATOM 564 O O . GLY A 1 73 ? 0.485 2.542 2.845 1.00 95.88 73 GLY A O 1
ATOM 565 N N . SER A 1 74 ? 2.162 4.017 2.718 1.00 94.69 74 SER A N 1
ATOM 566 C CA . SER A 1 74 ? 2.677 3.709 4.061 1.00 94.69 74 SER A CA 1
ATOM 567 C C . SER A 1 74 ? 1.667 4.079 5.153 1.00 94.69 74 SER A C 1
ATOM 569 O O . SER A 1 74 ? 1.500 3.344 6.124 1.00 94.69 74 SER A O 1
ATOM 571 N N . ILE A 1 75 ? 0.958 5.200 4.981 1.00 96.44 75 ILE A N 1
ATOM 572 C CA . ILE A 1 75 ? -0.155 5.611 5.848 1.00 96.44 75 ILE A CA 1
ATOM 573 C C . ILE A 1 75 ? -1.308 4.601 5.755 1.00 96.44 75 ILE A C 1
ATOM 575 O O . ILE A 1 75 ? -1.868 4.234 6.784 1.00 96.44 75 ILE A O 1
ATOM 579 N N . ALA A 1 76 ? -1.632 4.104 4.557 1.00 97.69 76 ALA A N 1
ATOM 580 C CA . ALA A 1 76 ? -2.647 3.068 4.367 1.00 97.69 76 ALA A CA 1
ATOM 581 C C . ALA A 1 76 ? -2.271 1.745 5.061 1.00 97.69 76 ALA A C 1
ATOM 583 O O . ALA A 1 76 ? -3.136 1.112 5.662 1.00 97.69 76 ALA A O 1
ATOM 584 N N . THR A 1 77 ? -0.988 1.363 5.075 1.00 96.50 77 THR A N 1
ATOM 585 C CA . THR A 1 77 ? -0.494 0.219 5.861 1.00 96.50 77 THR A CA 1
ATOM 586 C C . THR A 1 77 ? -0.697 0.415 7.367 1.00 96.50 77 THR A C 1
ATOM 588 O O . THR A 1 77 ? -1.045 -0.524 8.075 1.00 96.50 77 THR A O 1
ATOM 591 N N . ILE A 1 78 ? -0.505 1.628 7.891 1.00 96.19 78 ILE A N 1
ATOM 592 C CA . ILE A 1 78 ? -0.783 1.913 9.311 1.00 96.19 78 ILE A CA 1
ATOM 593 C C . ILE A 1 78 ? -2.288 1.861 9.575 1.00 96.19 78 ILE A C 1
ATOM 595 O O . ILE A 1 78 ? -2.730 1.245 10.546 1.00 96.19 78 ILE A O 1
ATOM 599 N N . ALA A 1 79 ? -3.078 2.449 8.677 1.00 97.44 79 ALA A N 1
ATOM 600 C CA . ALA A 1 79 ? -4.529 2.410 8.743 1.00 97.44 79 ALA A CA 1
ATOM 601 C C . ALA A 1 79 ? -5.055 0.967 8.767 1.00 97.44 79 ALA A C 1
ATOM 603 O O . ALA A 1 79 ? -5.989 0.686 9.509 1.00 97.44 79 ALA A O 1
ATOM 604 N N . SER A 1 80 ? -4.435 0.028 8.041 1.00 97.25 80 SER A N 1
ATOM 605 C CA . SER A 1 80 ? -4.865 -1.376 8.036 1.00 97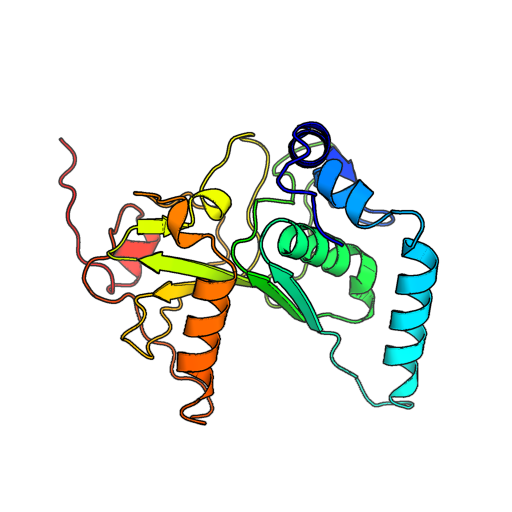.25 80 SER A CA 1
ATOM 606 C C . SER A 1 80 ? -4.657 -2.090 9.374 1.00 97.25 80 SER A C 1
ATOM 608 O O . SER A 1 80 ? -5.391 -3.024 9.683 1.00 97.25 80 SER A O 1
ATOM 610 N N . ILE A 1 81 ? -3.689 -1.648 10.184 1.00 95.94 81 ILE A N 1
ATOM 611 C CA . ILE A 1 81 ? -3.458 -2.160 11.546 1.00 95.94 81 ILE A CA 1
ATOM 612 C C . ILE A 1 81 ? -4.490 -1.574 12.520 1.00 95.94 81 ILE A C 1
ATOM 614 O O . ILE A 1 81 ? -5.040 -2.283 13.371 1.00 95.94 81 ILE A O 1
ATOM 618 N N . ASP A 1 82 ? -4.755 -0.273 12.399 1.00 97.00 82 ASP A N 1
ATOM 619 C CA . ASP A 1 82 ? -5.668 0.472 13.270 1.00 97.00 82 ASP A CA 1
ATOM 620 C C . ASP A 1 82 ? -7.148 0.148 13.001 1.00 97.00 82 ASP A C 1
ATOM 622 O O . ASP A 1 82 ? -7.950 0.126 13.930 1.00 97.00 82 ASP A O 1
ATOM 626 N N . LEU A 1 83 ? -7.520 -0.099 11.741 1.00 96.06 83 LEU A N 1
ATOM 627 C CA . LEU A 1 83 ? -8.882 -0.405 11.268 1.00 96.06 83 LEU A CA 1
ATOM 628 C C . LEU A 1 83 ? -9.119 -1.911 11.073 1.00 96.06 83 LEU A C 1
ATOM 630 O O . LEU A 1 83 ? -10.053 -2.314 10.377 1.00 96.06 83 LEU A O 1
ATOM 634 N N . ARG A 1 84 ? -8.258 -2.754 11.649 1.00 94.69 84 ARG A N 1
ATOM 635 C CA . ARG A 1 84 ? -8.276 -4.212 11.463 1.00 94.69 84 ARG A CA 1
ATOM 636 C C . ARG A 1 84 ? -9.604 -4.873 11.833 1.00 94.69 84 ARG A C 1
ATOM 638 O O . ARG A 1 84 ? -9.914 -5.925 11.285 1.00 94.69 84 ARG A O 1
ATOM 645 N N . GLU A 1 85 ? -10.404 -4.281 12.726 1.00 92.94 85 GLU A N 1
ATOM 646 C CA . GLU A 1 85 ? -11.714 -4.839 13.083 1.00 92.94 85 GLU A CA 1
ATOM 647 C C . GLU A 1 85 ? -12.690 -4.870 11.897 1.00 92.94 85 GLU A C 1
ATOM 649 O O . GLU A 1 85 ? -13.631 -5.658 11.896 1.00 92.94 85 GLU A O 1
ATOM 654 N N . TYR A 1 86 ? -12.440 -4.054 10.867 1.00 93.38 86 TYR A N 1
ATOM 655 C CA . TYR A 1 86 ? -13.221 -4.022 9.632 1.00 93.38 86 TYR A CA 1
ATOM 656 C C . TYR A 1 86 ? -12.660 -4.954 8.548 1.00 93.38 86 TYR A C 1
ATOM 658 O O . TYR A 1 86 ? -13.175 -4.970 7.432 1.00 93.38 86 TYR A O 1
ATOM 666 N N . ASN A 1 87 ? -11.617 -5.734 8.859 1.00 93.12 87 ASN A N 1
ATOM 667 C CA . ASN A 1 87 ? -10.967 -6.683 7.951 1.00 93.12 87 ASN A CA 1
ATOM 668 C C . ASN A 1 87 ? -10.621 -6.086 6.559 1.00 93.12 87 ASN A C 1
ATOM 670 O O . ASN A 1 87 ? -11.063 -6.610 5.521 1.00 93.12 87 ASN A O 1
ATOM 674 N N . PRO A 1 88 ? -9.880 -4.959 6.509 1.00 95.88 88 PRO A N 1
ATOM 675 C CA . PRO A 1 88 ? -9.688 -4.207 5.277 1.00 95.88 88 PRO A CA 1
ATOM 676 C C . PRO A 1 88 ? -8.897 -4.987 4.221 1.00 95.88 88 PRO A C 1
ATOM 678 O O . PRO A 1 88 ? -8.068 -5.840 4.535 1.00 95.88 88 PRO A O 1
ATOM 681 N N . ILE A 1 89 ? -9.132 -4.656 2.953 1.00 96.38 89 ILE A N 1
ATOM 682 C CA . ILE A 1 89 ? -8.213 -4.956 1.851 1.00 96.38 89 ILE A CA 1
ATOM 683 C C . ILE A 1 89 ? -7.331 -3.728 1.671 1.00 96.38 89 ILE A C 1
ATOM 685 O O . ILE A 1 89 ? -7.843 -2.618 1.542 1.00 96.38 89 ILE A O 1
ATOM 689 N N . THR A 1 90 ? -6.015 -3.913 1.662 1.00 97.25 90 THR A N 1
ATOM 690 C CA . THR A 1 90 ? -5.069 -2.799 1.551 1.00 97.25 90 THR A CA 1
ATOM 691 C C . THR A 1 90 ? -4.310 -2.887 0.237 1.00 97.25 90 THR A C 1
ATOM 693 O O . THR A 1 90 ? -3.685 -3.904 -0.045 1.00 97.25 90 THR A O 1
ATOM 696 N N . MET A 1 91 ? -4.383 -1.833 -0.572 1.00 95.88 91 MET A N 1
ATOM 697 C CA . MET A 1 91 ? -3.750 -1.729 -1.886 1.00 95.88 91 MET A CA 1
ATOM 698 C C . MET A 1 91 ? -2.809 -0.531 -1.898 1.00 95.88 91 MET A C 1
ATOM 700 O O . MET A 1 91 ? -3.243 0.619 -1.874 1.00 95.88 91 MET A O 1
ATOM 704 N N . THR A 1 92 ? -1.510 -0.776 -1.912 1.00 96.50 92 THR A N 1
ATOM 705 C CA . THR A 1 92 ? -0.505 0.282 -1.806 1.00 96.50 92 THR A CA 1
ATOM 706 C C . THR A 1 92 ? 0.266 0.410 -3.113 1.00 96.50 92 THR A C 1
ATOM 708 O O . THR A 1 92 ? 0.488 -0.582 -3.795 1.00 96.50 92 THR A O 1
ATOM 711 N N . PHE A 1 93 ? 0.647 1.626 -3.499 1.00 95.25 93 PHE A N 1
ATOM 712 C CA . PHE A 1 93 ? 1.313 1.907 -4.777 1.00 95.25 93 PHE A CA 1
ATOM 713 C C . PHE A 1 93 ? 2.634 2.619 -4.502 1.00 95.25 93 PHE A C 1
ATOM 715 O O . PHE A 1 93 ? 2.652 3.612 -3.776 1.00 95.25 93 PHE A O 1
ATOM 722 N N . GLY A 1 94 ? 3.759 2.113 -5.005 1.00 94.12 94 GLY A N 1
ATOM 723 C CA . GLY A 1 94 ? 5.062 2.762 -4.803 1.00 94.12 94 GLY A CA 1
ATOM 724 C C . GLY A 1 94 ? 5.437 2.947 -3.334 1.00 94.12 94 GLY A C 1
ATOM 725 O O . GLY A 1 94 ? 6.077 3.916 -2.954 1.00 94.12 94 GLY A O 1
ATOM 726 N N . THR A 1 95 ? 4.985 2.061 -2.456 1.00 93.81 95 THR A N 1
ATOM 727 C CA . THR A 1 95 ? 4.992 2.340 -1.020 1.00 93.81 95 THR A CA 1
ATOM 728 C C . THR A 1 95 ? 6.343 2.092 -0.348 1.00 93.81 95 THR A C 1
ATOM 730 O O . THR A 1 95 ? 6.878 0.979 -0.419 1.00 93.81 95 THR A O 1
ATOM 733 N N . PRO A 1 96 ? 6.899 3.094 0.360 1.00 91.81 96 PRO A N 1
ATOM 734 C CA . PRO A 1 96 ? 8.059 2.893 1.214 1.00 91.81 96 PRO A CA 1
ATOM 735 C C . PRO A 1 96 ? 7.745 2.005 2.425 1.00 91.81 96 PRO A C 1
ATOM 737 O O . PRO A 1 96 ? 6.616 1.939 2.920 1.00 91.81 96 PRO A O 1
ATOM 740 N N . ARG A 1 97 ? 8.793 1.377 2.966 1.00 90.31 97 ARG A N 1
ATOM 741 C CA . ARG A 1 97 ? 8.722 0.499 4.144 1.00 90.31 97 ARG A CA 1
ATOM 742 C C . ARG A 1 97 ? 8.210 1.245 5.377 1.00 90.31 97 ARG A C 1
ATOM 744 O O . ARG A 1 97 ? 8.833 2.213 5.814 1.00 90.31 97 ARG A O 1
ATOM 751 N N . ALA A 1 98 ? 7.115 0.761 5.962 1.00 90.75 98 ALA A N 1
ATOM 752 C CA . ALA A 1 98 ? 6.453 1.403 7.100 1.00 90.75 98 ALA A CA 1
ATOM 753 C C . ALA A 1 98 ? 6.628 0.649 8.428 1.00 90.75 98 ALA A C 1
ATOM 755 O O . ALA A 1 98 ? 6.684 1.293 9.474 1.00 90.75 98 ALA A O 1
ATOM 756 N N . ILE A 1 99 ? 6.721 -0.685 8.392 1.00 90.81 99 ILE A N 1
ATOM 757 C CA . ILE A 1 99 ? 6.717 -1.559 9.578 1.00 90.81 99 ILE A CA 1
ATOM 758 C C . ILE A 1 99 ? 8.147 -1.831 10.037 1.00 90.81 99 ILE A C 1
ATOM 760 O O . ILE A 1 99 ? 9.008 -2.086 9.201 1.00 90.81 99 ILE A O 1
ATOM 764 N N . LEU A 1 100 ? 8.425 -1.795 11.338 1.00 88.19 100 LEU A N 1
ATOM 765 C CA . LEU A 1 100 ? 9.746 -2.125 11.876 1.00 88.19 100 LEU A CA 1
ATOM 766 C C . LEU A 1 100 ? 10.000 -3.651 11.872 1.00 88.19 100 LEU A C 1
ATOM 768 O O . LEU A 1 100 ? 9.070 -4.441 12.033 1.00 88.19 100 LEU A O 1
ATOM 772 N N . LYS A 1 101 ? 11.257 -4.074 11.676 1.00 81.94 101 LYS A N 1
ATOM 773 C CA . LYS A 1 101 ? 11.681 -5.487 11.689 1.00 81.94 101 LYS A CA 1
ATOM 774 C C . LYS A 1 101 ? 11.898 -6.039 13.093 1.00 81.94 101 LYS A C 1
ATOM 776 O O . LYS A 1 101 ? 11.576 -7.200 13.317 1.00 81.94 101 LYS A O 1
ATOM 781 N N . SER A 1 102 ? 12.483 -5.249 13.997 1.00 68.69 102 SER A N 1
ATOM 782 C CA . SER A 1 102 ? 12.762 -5.676 15.373 1.00 68.69 102 SER A CA 1
ATOM 783 C C . SER A 1 102 ? 12.905 -4.507 16.354 1.00 68.69 102 SER A C 1
ATOM 785 O O . SER A 1 102 ? 13.825 -3.695 16.217 1.00 68.69 102 SER A O 1
ATOM 787 N N . ASP A 1 103 ? 12.028 -4.472 17.359 1.00 62.78 103 ASP A N 1
ATOM 788 C CA . ASP A 1 103 ? 12.119 -3.735 18.628 1.00 62.78 103 ASP A CA 1
ATOM 789 C C . ASP A 1 103 ? 11.201 -4.361 19.708 1.00 62.78 103 ASP A C 1
ATOM 791 O O . ASP A 1 103 ? 10.669 -5.457 19.534 1.00 62.78 103 ASP A O 1
ATOM 795 N N . ALA A 1 104 ? 11.023 -3.669 20.841 1.00 55.75 104 ALA A N 1
ATOM 796 C CA . ALA A 1 104 ? 10.178 -4.095 21.962 1.00 55.75 104 ALA A CA 1
ATOM 797 C C . ALA A 1 104 ? 8.687 -4.306 21.604 1.00 55.75 104 ALA A C 1
ATOM 799 O O . ALA A 1 104 ? 7.974 -4.957 22.364 1.00 55.75 104 ALA A O 1
ATOM 800 N N . CYS A 1 105 ? 8.227 -3.785 20.461 1.00 57.09 105 CYS A N 1
ATOM 801 C CA . CYS A 1 105 ? 6.890 -3.962 19.896 1.00 57.09 105 CYS A CA 1
ATOM 802 C C . CYS A 1 105 ? 6.953 -4.877 18.654 1.00 57.09 105 CYS A C 1
ATOM 804 O O . CYS A 1 105 ? 6.415 -4.534 17.608 1.00 57.09 105 CYS A O 1
ATOM 806 N N . THR A 1 106 ? 7.668 -6.007 18.719 1.00 67.75 106 THR A N 1
ATOM 807 C CA . THR A 1 106 ? 7.794 -6.980 17.615 1.00 67.75 106 THR A CA 1
ATOM 808 C C . THR A 1 106 ? 7.534 -8.397 18.147 1.00 67.75 106 THR A C 1
ATOM 810 O O . THR A 1 106 ? 8.066 -8.729 19.209 1.00 67.75 106 THR A O 1
ATOM 813 N N . PRO A 1 107 ? 6.757 -9.253 17.447 1.00 71.75 107 PRO A N 1
ATOM 814 C CA . PRO A 1 107 ? 6.392 -9.184 16.026 1.00 71.75 107 PRO A CA 1
ATOM 815 C C . PRO A 1 107 ? 5.012 -8.579 15.767 1.00 71.75 107 PRO A C 1
ATOM 817 O O . PRO A 1 107 ? 4.077 -8.912 16.469 1.00 71.75 107 PRO A O 1
ATOM 820 N N . CYS A 1 108 ? 4.885 -7.757 14.718 1.00 85.06 108 CYS A N 1
ATOM 821 C CA . CYS A 1 108 ? 3.604 -7.255 14.201 1.00 85.06 108 CYS A CA 1
ATOM 822 C C . CYS A 1 108 ? 2.797 -8.409 13.581 1.00 85.06 108 CYS A C 1
ATOM 824 O O . CYS A 1 108 ? 2.786 -8.576 12.358 1.00 85.06 108 CYS A O 1
ATOM 826 N N . ASN A 1 109 ? 2.199 -9.252 14.426 1.00 86.31 109 ASN A N 1
ATOM 827 C CA . ASN A 1 109 ? 1.471 -10.456 14.015 1.00 86.31 109 ASN A CA 1
ATOM 828 C C . ASN A 1 109 ? 0.008 -10.163 13.703 1.00 86.31 109 ASN A C 1
ATOM 830 O O . ASN A 1 109 ? -0.666 -10.967 13.066 1.00 86.31 109 ASN A O 1
ATOM 834 N N . ILE A 1 110 ? -0.496 -9.024 14.175 1.00 87.81 110 ILE A N 1
ATOM 835 C CA . ILE A 1 110 ? -1.898 -8.654 13.999 1.00 87.81 110 ILE A CA 1
ATOM 836 C C . ILE A 1 110 ? -2.233 -8.224 12.565 1.00 87.81 110 ILE A C 1
ATOM 838 O O . ILE A 1 110 ? -3.405 -8.108 12.211 1.00 87.81 110 ILE A O 1
ATOM 842 N N . LEU A 1 111 ? -1.212 -7.942 11.753 1.00 89.25 111 LEU A N 1
ATOM 843 C CA . LEU A 1 111 ? -1.382 -7.562 10.361 1.00 89.25 111 LEU A CA 1
ATOM 844 C C . LEU A 1 111 ? -1.637 -8.808 9.505 1.00 89.25 111 LEU A C 1
ATOM 846 O O . LEU A 1 111 ? -0.743 -9.629 9.319 1.00 89.25 111 LEU A O 1
ATOM 850 N N . ASP A 1 112 ? -2.831 -8.897 8.921 1.00 91.31 112 ASP A N 1
ATOM 851 C CA . ASP A 1 112 ? -3.140 -9.896 7.898 1.00 91.31 112 ASP A CA 1
ATOM 852 C C . ASP A 1 112 ? -2.526 -9.485 6.551 1.00 91.31 112 ASP A C 1
ATOM 854 O O . ASP A 1 112 ? -3.098 -8.712 5.775 1.00 91.31 112 ASP A O 1
ATOM 858 N N . THR A 1 113 ? -1.330 -9.997 6.270 1.00 91.12 113 THR A N 1
ATOM 859 C CA . THR A 1 113 ? -0.614 -9.703 5.025 1.00 91.12 113 THR A CA 1
ATOM 860 C C . THR A 1 113 ? -1.239 -10.374 3.801 1.00 91.12 113 THR A C 1
ATOM 862 O O . THR A 1 113 ? -1.012 -9.910 2.683 1.00 91.12 113 THR A O 1
ATOM 865 N N . SER A 1 114 ? -2.108 -11.381 3.977 1.00 91.19 114 SER A N 1
ATOM 866 C CA . SER A 1 114 ? -2.817 -12.034 2.865 1.00 91.19 114 SER A CA 1
ATOM 867 C C . SER A 1 114 ? -3.814 -11.101 2.166 1.00 91.19 114 SER A C 1
ATOM 869 O O . SER A 1 114 ? -4.175 -11.317 1.010 1.00 91.19 114 SER A O 1
ATOM 871 N N . ARG A 1 115 ? -4.219 -10.018 2.843 1.00 93.38 115 ARG A N 1
ATOM 872 C CA . ARG A 1 115 ? -5.132 -8.982 2.333 1.00 93.38 115 ARG A CA 1
ATOM 873 C C . ARG A 1 115 ? -4.423 -7.677 1.983 1.00 93.38 115 ARG A C 1
ATOM 875 O O . ARG A 1 115 ? -5.077 -6.660 1.740 1.00 93.38 115 ARG A O 1
ATOM 882 N N . HIS A 1 116 ? -3.094 -7.702 1.965 1.00 94.38 116 HIS A N 1
ATOM 883 C CA . HIS A 1 116 ? -2.260 -6.572 1.604 1.00 94.38 116 HIS A CA 1
ATOM 884 C C . HIS A 1 116 ? -1.625 -6.833 0.236 1.00 94.38 116 HIS A C 1
ATOM 886 O O . HIS A 1 116 ? -0.965 -7.851 0.026 1.00 94.38 116 HIS A O 1
ATOM 892 N N . TYR A 1 117 ? -1.823 -5.904 -0.692 1.00 92.75 117 TYR A N 1
ATOM 893 C CA . TYR A 1 117 ? -1.310 -5.948 -2.055 1.00 92.75 117 TYR A CA 1
ATOM 894 C C . TYR A 1 117 ? -0.473 -4.699 -2.291 1.00 92.75 117 TYR A C 1
ATOM 896 O O . TYR A 1 117 ? -0.956 -3.582 -2.103 1.00 92.75 117 TYR A O 1
ATOM 904 N N . ARG A 1 118 ? 0.788 -4.881 -2.678 1.00 92.25 118 ARG A N 1
ATOM 905 C CA . ARG A 1 118 ? 1.725 -3.781 -2.919 1.00 92.25 118 ARG A CA 1
ATOM 906 C C . ARG A 1 118 ? 2.096 -3.743 -4.394 1.00 92.25 118 ARG A C 1
ATOM 908 O O . ARG A 1 118 ? 2.804 -4.612 -4.894 1.00 92.25 118 ARG A O 1
ATOM 915 N N . PHE A 1 119 ? 1.591 -2.734 -5.082 1.00 91.94 119 PHE A N 1
ATOM 916 C CA . PHE A 1 119 ? 1.858 -2.452 -6.479 1.00 91.94 119 PHE A CA 1
ATOM 917 C C . PHE A 1 119 ? 3.170 -1.682 -6.608 1.00 91.94 119 PHE A C 1
ATOM 919 O O . PHE A 1 119 ? 3.383 -0.662 -5.945 1.00 91.94 119 PHE A O 1
ATOM 926 N N . ILE A 1 120 ? 4.054 -2.180 -7.464 1.00 91.00 120 ILE A N 1
ATOM 927 C CA . ILE A 1 120 ? 5.409 -1.669 -7.651 1.00 91.00 120 ILE A CA 1
ATOM 928 C C . ILE A 1 120 ? 5.635 -1.510 -9.143 1.00 91.00 120 ILE A C 1
ATOM 930 O O . ILE A 1 120 ? 5.564 -2.483 -9.889 1.00 91.00 120 ILE A O 1
ATOM 934 N N . ASN A 1 121 ? 5.928 -0.294 -9.575 1.00 90.31 121 ASN A N 1
ATOM 935 C CA . ASN A 1 121 ? 6.288 -0.051 -10.956 1.00 90.31 121 ASN A CA 1
ATOM 936 C C . ASN A 1 121 ? 7.686 -0.596 -11.267 1.00 90.31 121 ASN A C 1
ATOM 938 O O . ASN A 1 121 ? 8.625 -0.467 -10.471 1.00 90.31 121 ASN A O 1
ATOM 942 N N . THR A 1 122 ? 7.816 -1.139 -12.473 1.00 85.81 122 THR A N 1
ATOM 943 C CA . THR A 1 122 ? 9.082 -1.529 -13.088 1.00 85.81 122 THR A CA 1
ATOM 944 C C . THR A 1 122 ? 9.182 -1.009 -14.524 1.00 85.81 122 THR A C 1
ATOM 946 O O . THR A 1 122 ? 8.162 -0.825 -15.186 1.00 85.81 122 THR A O 1
ATOM 949 N N . ILE A 1 123 ? 10.391 -0.714 -15.006 1.00 84.31 123 ILE A N 1
ATOM 950 C CA . ILE A 1 123 ? 10.661 -0.326 -16.404 1.00 84.31 123 ILE A CA 1
ATOM 951 C C . ILE A 1 123 ? 11.980 -0.946 -16.824 1.00 84.31 123 ILE A C 1
ATOM 953 O O . ILE A 1 123 ? 13.005 -0.684 -16.195 1.00 84.31 123 ILE A O 1
ATOM 957 N N . ASP A 1 124 ? 11.962 -1.748 -17.888 1.00 79.81 124 ASP A N 1
ATOM 958 C CA . ASP A 1 124 ? 13.153 -2.396 -18.447 1.00 79.81 124 ASP A CA 1
ATOM 959 C C . ASP A 1 124 ? 13.983 -3.126 -17.370 1.00 79.81 124 ASP A C 1
ATOM 961 O O . ASP A 1 124 ? 15.204 -2.976 -17.275 1.00 79.81 124 ASP A O 1
ATOM 965 N N . GLY A 1 125 ? 13.292 -3.852 -16.483 1.00 76.75 125 GLY A N 1
ATOM 966 C CA . GLY A 1 125 ? 13.900 -4.574 -15.362 1.00 76.75 125 GLY A CA 1
ATOM 967 C C . GLY A 1 125 ? 14.422 -3.695 -14.217 1.00 76.75 125 GLY A C 1
ATOM 968 O O . GLY A 1 125 ? 15.043 -4.219 -13.294 1.00 76.75 125 GLY A O 1
ATOM 969 N N . ARG A 1 126 ? 14.202 -2.374 -14.244 1.00 85.75 126 ARG A N 1
ATOM 970 C CA . ARG A 1 126 ? 14.478 -1.472 -13.114 1.00 85.75 126 ARG A CA 1
ATOM 971 C C . ARG A 1 126 ? 13.256 -1.352 -12.218 1.00 85.75 126 ARG A C 1
ATOM 973 O O . ARG A 1 126 ? 12.138 -1.270 -12.715 1.00 85.75 126 ARG A O 1
ATOM 980 N N . TYR A 1 127 ? 13.475 -1.277 -10.911 1.00 88.44 127 TYR A N 1
ATOM 981 C CA . TYR A 1 127 ? 12.412 -1.165 -9.911 1.00 88.44 127 TYR A CA 1
ATOM 982 C C . TYR A 1 127 ? 12.277 0.259 -9.376 1.00 88.44 127 TYR A C 1
ATOM 984 O O . TYR A 1 127 ? 13.264 0.991 -9.290 1.00 88.44 127 TYR A O 1
ATOM 992 N N . ASP A 1 128 ? 11.070 0.620 -8.937 1.00 91.94 128 ASP A N 1
ATOM 993 C CA . ASP A 1 128 ? 10.816 1.861 -8.202 1.00 91.94 128 ASP A CA 1
ATOM 994 C C . ASP A 1 128 ? 11.775 2.008 -7.003 1.00 91.94 128 ASP A C 1
ATOM 996 O O . ASP A 1 128 ? 11.698 1.277 -6.003 1.00 91.94 128 ASP A O 1
ATOM 1000 N N . GLU A 1 129 ? 12.684 2.983 -7.099 1.00 90.81 129 GLU A N 1
ATOM 1001 C CA . GLU A 1 129 ? 13.696 3.226 -6.073 1.00 90.81 129 GLU A CA 1
ATOM 1002 C C . GLU A 1 129 ? 13.067 3.542 -4.715 1.00 90.81 129 GLU A C 1
ATOM 1004 O O . GLU A 1 129 ? 13.587 3.102 -3.697 1.00 90.81 129 GLU A O 1
ATOM 1009 N N . ARG A 1 130 ? 11.935 4.249 -4.639 1.00 89.00 130 ARG A N 1
ATOM 1010 C CA . ARG A 1 130 ? 11.351 4.623 -3.337 1.00 89.00 130 ARG A CA 1
ATOM 1011 C C . ARG A 1 130 ? 10.795 3.421 -2.580 1.00 89.00 130 ARG A C 1
ATOM 1013 O O . ARG A 1 130 ? 10.774 3.441 -1.349 1.00 89.00 130 ARG A O 1
ATOM 1020 N N . VAL A 1 131 ? 10.396 2.373 -3.300 1.00 89.81 131 VAL A N 1
ATOM 1021 C CA . VAL A 1 131 ? 9.972 1.090 -2.720 1.00 89.81 131 VAL A CA 1
ATOM 1022 C C . VAL A 1 131 ? 11.174 0.271 -2.270 1.00 89.81 131 VAL A C 1
ATOM 1024 O O . VAL A 1 131 ? 11.165 -0.299 -1.174 1.00 89.81 131 VAL A O 1
ATOM 1027 N N . MET A 1 132 ? 12.194 0.185 -3.129 1.00 87.25 132 MET A N 1
ATOM 1028 C CA . MET A 1 132 ? 13.343 -0.695 -2.920 1.00 87.25 132 MET A CA 1
ATOM 1029 C C . MET A 1 132 ? 14.373 -0.101 -1.970 1.00 87.25 132 MET A C 1
ATOM 1031 O O . MET A 1 132 ? 14.996 -0.848 -1.216 1.00 87.25 132 MET A O 1
ATOM 1035 N N . ASN A 1 133 ? 14.480 1.221 -1.898 1.00 81.69 133 ASN A N 1
ATOM 1036 C CA . ASN A 1 133 ? 15.423 1.894 -1.028 1.00 81.69 133 ASN A CA 1
ATOM 1037 C C . ASN A 1 133 ? 15.115 1.603 0.449 1.00 81.69 133 ASN A C 1
ATOM 1039 O O . ASN A 1 133 ? 13.986 1.722 0.936 1.00 81.69 133 ASN A O 1
ATOM 1043 N N . ASN A 1 134 ? 16.153 1.198 1.171 1.00 69.12 134 ASN A N 1
ATOM 1044 C CA . ASN A 1 134 ? 16.101 0.916 2.593 1.00 69.12 134 ASN A CA 1
ATOM 1045 C C . ASN A 1 134 ? 17.073 1.825 3.349 1.00 69.12 134 ASN A C 1
ATOM 1047 O O . ASN A 1 134 ? 17.948 1.343 4.062 1.00 69.12 134 ASN A O 1
ATOM 1051 N N . LEU A 1 135 ? 16.906 3.149 3.200 1.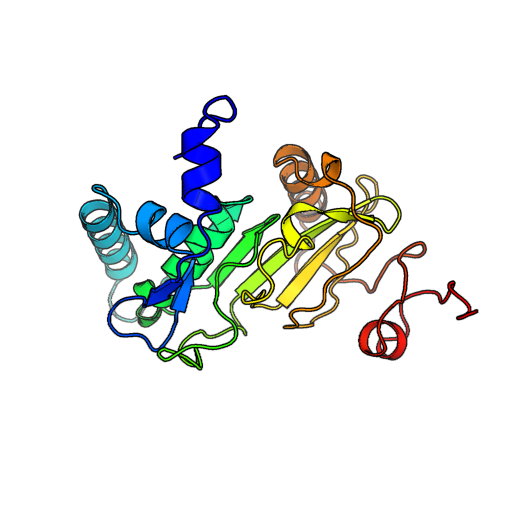00 60.25 135 LEU A N 1
ATOM 1052 C CA . LEU A 1 135 ? 17.731 4.169 3.876 1.00 60.25 135 LEU A CA 1
ATOM 1053 C C . LEU A 1 135 ? 17.872 3.940 5.391 1.00 60.25 135 LEU A C 1
ATOM 1055 O O . LEU A 1 135 ? 18.848 4.379 5.989 1.00 60.25 135 LEU A O 1
ATOM 1059 N N . PHE A 1 136 ? 16.917 3.238 6.010 1.00 61.06 136 PHE A N 1
ATOM 1060 C CA . PHE A 1 136 ? 16.959 2.863 7.420 1.00 61.06 136 PHE A CA 1
ATOM 1061 C C . PHE A 1 136 ? 16.708 1.364 7.548 1.00 61.06 136 PHE A C 1
ATOM 1063 O O . PHE A 1 136 ? 15.561 0.923 7.514 1.00 61.06 136 PHE A O 1
ATOM 1070 N N . CYS A 1 137 ? 17.790 0.599 7.717 1.00 61.62 137 CYS A N 1
ATOM 1071 C CA . CYS A 1 137 ? 17.855 -0.864 7.616 1.00 61.62 137 CYS A CA 1
ATOM 1072 C C . CYS A 1 137 ? 16.853 -1.667 8.475 1.00 61.62 137 CYS A C 1
ATOM 1074 O O . CYS A 1 137 ? 16.724 -2.873 8.272 1.00 61.62 137 CYS A O 1
ATOM 1076 N N . ASN A 1 138 ? 16.143 -1.036 9.416 1.00 79.38 138 ASN A N 1
ATOM 1077 C CA . ASN A 1 138 ? 15.262 -1.705 10.375 1.00 79.38 138 ASN A CA 1
ATOM 1078 C C . ASN A 1 138 ? 13.767 -1.696 9.994 1.00 79.38 138 ASN A C 1
ATOM 1080 O O . ASN A 1 138 ? 12.938 -2.031 10.828 1.00 79.38 138 ASN A O 1
ATOM 1084 N N . TYR A 1 139 ? 13.387 -1.326 8.768 1.00 86.50 139 TYR A N 1
ATOM 1085 C CA . TYR A 1 139 ? 11.985 -1.389 8.320 1.00 86.50 139 TYR A CA 1
ATOM 1086 C C . TYR A 1 139 ? 11.783 -2.454 7.245 1.00 86.50 139 TYR A C 1
ATOM 1088 O O . TYR A 1 139 ? 12.732 -2.779 6.534 1.00 86.50 139 TYR A O 1
ATOM 1096 N N . ARG A 1 140 ? 10.560 -2.981 7.121 1.00 87.94 140 ARG A N 1
ATOM 1097 C CA . ARG A 1 140 ? 10.164 -4.005 6.150 1.00 87.94 140 ARG A CA 1
ATOM 1098 C C . ARG A 1 140 ? 8.946 -3.623 5.313 1.00 87.94 140 ARG A C 1
ATOM 1100 O O . ARG A 1 140 ? 8.087 -2.853 5.751 1.00 87.94 140 ARG A O 1
ATOM 1107 N N . GLN A 1 141 ? 8.889 -4.194 4.116 1.00 89.00 141 GLN A N 1
ATOM 1108 C CA . GLN A 1 141 ? 7.689 -4.340 3.303 1.00 89.00 141 GLN A CA 1
ATOM 1109 C C . GLN A 1 141 ? 6.784 -5.433 3.886 1.00 89.00 141 GLN A C 1
ATOM 1111 O O . GLN A 1 141 ? 7.246 -6.330 4.596 1.00 89.00 141 GLN A O 1
ATOM 1116 N N . VAL A 1 142 ? 5.492 -5.330 3.590 1.00 90.12 142 VAL A N 1
ATOM 1117 C CA . VAL A 1 142 ? 4.453 -6.295 3.966 1.00 90.12 142 VAL A CA 1
ATOM 1118 C C . VAL A 1 142 ? 3.446 -6.406 2.826 1.00 90.12 142 VAL A C 1
ATOM 1120 O O . VAL A 1 142 ? 3.157 -5.410 2.159 1.00 90.12 142 VAL A O 1
ATOM 1123 N N . GLY A 1 143 ? 2.902 -7.598 2.620 1.00 89.81 143 GLY A N 1
ATOM 1124 C CA . GLY A 1 143 ? 1.912 -7.876 1.592 1.00 89.81 143 GLY A CA 1
ATOM 1125 C C . GLY A 1 143 ? 2.490 -8.389 0.277 1.00 89.81 143 GLY A C 1
ATOM 1126 O O . GLY A 1 143 ? 3.685 -8.299 -0.019 1.00 89.81 143 GLY A O 1
ATOM 1127 N N . ASN A 1 144 ? 1.580 -8.902 -0.541 1.00 87.62 144 ASN A N 1
ATOM 1128 C CA . ASN A 1 144 ? 1.854 -9.554 -1.811 1.00 87.62 144 ASN A CA 1
ATOM 1129 C C . ASN A 1 144 ? 2.320 -8.539 -2.857 1.00 87.62 144 ASN A C 1
ATOM 1131 O O . ASN A 1 144 ? 1.583 -7.610 -3.201 1.00 87.62 144 ASN A O 1
ATOM 1135 N N . ALA A 1 145 ? 3.536 -8.723 -3.370 1.00 86.38 145 ALA A N 1
ATOM 1136 C CA . ALA A 1 145 ? 4.085 -7.872 -4.420 1.00 86.38 145 ALA A CA 1
ATOM 1137 C C . ALA A 1 145 ? 3.406 -8.115 -5.776 1.00 86.38 145 ALA A C 1
ATOM 1139 O O . ALA A 1 145 ? 3.396 -9.239 -6.284 1.00 86.38 145 ALA A O 1
ATOM 1140 N N . ILE A 1 146 ? 2.907 -7.033 -6.372 1.00 85.50 146 ILE A N 1
ATOM 1141 C CA . ILE A 1 146 ? 2.372 -6.977 -7.731 1.00 85.50 146 ILE A CA 1
ATOM 1142 C C . ILE A 1 146 ? 3.253 -6.020 -8.530 1.00 85.50 146 ILE A C 1
ATOM 1144 O O . ILE A 1 146 ? 3.367 -4.845 -8.184 1.00 85.50 146 ILE A O 1
ATOM 1148 N N . LEU A 1 147 ? 3.889 -6.519 -9.584 1.00 84.00 147 LEU A N 1
ATOM 1149 C CA . LEU A 1 147 ? 4.746 -5.713 -10.441 1.00 84.00 147 LEU A CA 1
ATOM 1150 C C . LEU A 1 147 ? 3.934 -5.183 -11.622 1.00 84.00 147 LEU A C 1
ATOM 1152 O O . LEU A 1 147 ? 3.261 -5.933 -12.334 1.00 84.00 147 LEU A O 1
ATOM 1156 N N . LEU A 1 148 ? 4.000 -3.871 -11.800 1.00 84.75 148 LEU A N 1
ATOM 1157 C CA . LEU A 1 148 ? 3.413 -3.150 -12.915 1.00 84.75 148 LEU A CA 1
ATOM 1158 C C . LEU A 1 148 ? 4.539 -2.838 -13.892 1.00 84.75 148 LEU A C 1
ATOM 1160 O O . LEU A 1 148 ? 5.294 -1.891 -13.667 1.00 84.75 148 LEU A O 1
ATOM 1164 N N . ASP A 1 149 ? 4.670 -3.645 -14.939 1.00 77.50 149 ASP A N 1
ATOM 1165 C CA . ASP A 1 149 ? 5.752 -3.507 -15.909 1.00 77.50 149 ASP A CA 1
ATOM 1166 C C . ASP A 1 149 ? 5.298 -2.857 -17.214 1.00 77.50 149 ASP A C 1
ATOM 1168 O O . ASP A 1 149 ? 4.154 -3.048 -17.601 1.00 77.50 149 ASP A O 1
ATOM 1172 N N . ASN A 1 150 ? 6.226 -2.119 -17.840 1.00 67.81 150 ASN A N 1
ATOM 1173 C CA . ASN A 1 150 ? 6.214 -1.495 -19.175 1.00 67.81 150 ASN A CA 1
ATOM 1174 C C . ASN A 1 150 ? 4.851 -1.043 -19.753 1.00 67.81 150 ASN A C 1
ATOM 1176 O O . ASN A 1 150 ? 3.945 -1.834 -19.989 1.00 67.81 150 ASN A O 1
ATOM 1180 N N . ASP A 1 151 ? 4.763 0.225 -20.152 1.00 57.84 151 ASP A N 1
ATOM 1181 C CA . ASP A 1 151 ? 3.517 0.911 -20.539 1.00 57.84 151 ASP A CA 1
ATOM 1182 C C . ASP A 1 151 ? 2.794 0.299 -21.763 1.00 57.84 151 ASP A C 1
ATOM 1184 O O . ASP A 1 151 ? 1.623 0.579 -22.007 1.00 57.84 151 ASP A O 1
ATOM 1188 N N . ASN A 1 152 ? 3.471 -0.573 -22.519 1.00 55.72 152 ASN A N 1
ATOM 1189 C CA . ASN A 1 152 ? 2.946 -1.221 -23.725 1.00 55.72 152 ASN A CA 1
ATOM 1190 C C . ASN A 1 152 ? 2.476 -2.671 -23.529 1.00 55.72 152 ASN A C 1
ATOM 1192 O O . ASN A 1 152 ? 2.085 -3.308 -24.511 1.00 55.72 152 ASN A O 1
ATOM 1196 N N . SER A 1 153 ? 2.529 -3.219 -22.312 1.00 57.56 153 SER A N 1
ATOM 1197 C CA . SER A 1 153 ? 2.075 -4.586 -22.057 1.00 57.56 153 SER A CA 1
ATOM 1198 C C . SER A 1 153 ? 0.948 -4.600 -21.021 1.00 57.56 153 SER A C 1
ATOM 1200 O O . SER A 1 153 ? 1.180 -4.229 -19.875 1.00 57.56 153 SER A O 1
ATOM 1202 N N . PRO A 1 154 ? -0.262 -5.096 -21.348 1.00 56.41 154 PRO A N 1
ATOM 1203 C CA . PRO A 1 154 ? -1.359 -5.246 -20.382 1.00 56.41 154 PRO A CA 1
ATOM 1204 C C . PRO A 1 154 ? -1.104 -6.376 -19.362 1.00 56.41 154 PRO A C 1
ATOM 1206 O O . PRO A 1 154 ? -2.019 -6.847 -18.690 1.00 56.41 154 PRO A O 1
ATOM 1209 N N . THR A 1 155 ? 0.128 -6.880 -19.284 1.00 58.00 155 THR A N 1
ATOM 1210 C CA . THR A 1 155 ? 0.522 -7.992 -18.426 1.00 58.00 155 THR A CA 1
ATOM 1211 C C . THR A 1 155 ? 0.925 -7.498 -17.050 1.00 58.00 155 THR A C 1
ATOM 1213 O O . THR A 1 155 ? 1.942 -6.824 -16.894 1.00 58.00 155 THR A O 1
ATOM 1216 N N . ILE A 1 156 ? 0.171 -7.915 -16.038 1.00 64.25 156 ILE A N 1
ATOM 1217 C CA . ILE A 1 156 ? 0.605 -7.837 -14.646 1.00 64.25 156 ILE A CA 1
ATOM 1218 C C . ILE A 1 156 ? 1.516 -9.019 -14.361 1.00 64.25 156 ILE A C 1
ATOM 1220 O O . ILE A 1 156 ? 1.076 -10.163 -14.483 1.00 64.25 156 ILE A O 1
ATOM 1224 N N . ALA A 1 157 ? 2.731 -8.757 -13.885 1.00 64.25 157 ALA A N 1
ATOM 1225 C CA . ALA A 1 157 ? 3.543 -9.799 -13.279 1.00 64.25 157 ALA A CA 1
ATOM 1226 C C . ALA A 1 157 ? 3.213 -9.898 -11.787 1.00 64.25 157 ALA A C 1
ATOM 1228 O O . ALA A 1 157 ? 3.451 -8.968 -11.014 1.00 64.25 157 ALA A O 1
ATOM 1229 N N . THR A 1 158 ? 2.665 -11.035 -11.359 1.00 62.69 158 THR A N 1
ATOM 1230 C CA . THR A 1 158 ? 2.606 -11.355 -9.929 1.00 62.69 158 THR A CA 1
ATOM 1231 C C . THR A 1 158 ? 3.785 -12.244 -9.579 1.00 62.69 158 THR A C 1
ATOM 1233 O O . THR A 1 158 ? 4.004 -13.283 -10.197 1.00 62.69 158 THR A O 1
ATOM 1236 N N . VAL A 1 159 ? 4.551 -11.845 -8.567 1.00 57.44 159 VAL A N 1
ATOM 1237 C CA . VAL A 1 159 ? 5.525 -12.751 -7.947 1.00 57.44 159 VAL A CA 1
ATOM 1238 C C . VAL A 1 159 ? 4.827 -13.599 -6.879 1.00 57.44 159 VAL A C 1
ATOM 1240 O O . VAL A 1 159 ? 5.293 -14.680 -6.547 1.00 57.44 159 VAL A O 1
ATOM 1243 N N . GLY A 1 160 ? 3.700 -13.115 -6.335 1.00 58.47 160 GLY A N 1
ATOM 1244 C CA . GLY A 1 160 ? 2.973 -13.781 -5.252 1.00 58.47 160 GLY A CA 1
ATOM 1245 C C . GLY A 1 160 ? 3.763 -13.873 -3.943 1.00 58.47 160 GLY A C 1
ATOM 1246 O O . GLY A 1 160 ? 3.446 -14.704 -3.099 1.00 58.47 160 GLY A O 1
ATOM 1247 N N . LEU A 1 161 ? 4.808 -13.054 -3.776 1.00 66.62 161 LEU A N 1
ATOM 1248 C CA . LEU A 1 161 ? 5.689 -13.112 -2.613 1.00 66.62 161 LEU A CA 1
ATOM 1249 C C . LEU A 1 161 ? 5.377 -11.980 -1.635 1.00 66.62 161 LEU A C 1
ATOM 1251 O O . LEU A 1 161 ? 5.542 -10.797 -1.949 1.00 66.62 161 LEU A O 1
ATOM 1255 N N . ASP A 1 162 ? 4.975 -12.365 -0.427 1.00 80.75 162 ASP A N 1
ATOM 1256 C CA . ASP A 1 162 ? 4.992 -11.524 0.771 1.00 80.75 162 ASP A CA 1
ATOM 1257 C C . ASP A 1 162 ? 6.399 -11.561 1.387 1.00 80.75 162 ASP A C 1
ATOM 1259 O O . ASP A 1 162 ? 6.669 -12.240 2.377 1.00 80.75 162 ASP A O 1
ATOM 1263 N N . ASN A 1 163 ? 7.341 -10.897 0.714 1.00 81.19 163 ASN A N 1
ATOM 1264 C CA . ASN A 1 163 ? 8.731 -10.802 1.147 1.00 81.19 163 ASN A CA 1
ATOM 1265 C C . ASN A 1 163 ? 9.198 -9.343 1.253 1.00 81.19 163 ASN A C 1
ATOM 1267 O O . ASN A 1 163 ? 8.623 -8.428 0.658 1.00 81.19 163 ASN A O 1
ATOM 1271 N N . ASP A 1 164 ? 10.278 -9.140 2.005 1.00 82.75 164 ASP A N 1
ATOM 1272 C CA . ASP A 1 164 ? 10.926 -7.839 2.203 1.00 82.75 164 ASP A CA 1
ATOM 1273 C C . ASP A 1 164 ? 12.254 -7.717 1.433 1.00 82.75 164 ASP A C 1
ATOM 1275 O O . ASP A 1 164 ? 13.192 -7.035 1.851 1.00 82.75 164 ASP A O 1
ATOM 1279 N N . LEU A 1 165 ? 12.358 -8.402 0.295 1.00 80.44 165 LEU A N 1
ATOM 1280 C CA . LEU A 1 165 ? 13.569 -8.342 -0.516 1.00 80.44 165 LEU A CA 1
ATOM 1281 C C . LEU A 1 165 ? 13.730 -6.958 -1.154 1.00 80.44 165 LEU A C 1
ATOM 1283 O O . LEU A 1 165 ? 12.760 -6.298 -1.542 1.00 80.44 165 LEU A O 1
ATOM 1287 N N . ILE A 1 166 ? 14.981 -6.510 -1.225 1.00 82.25 166 ILE A N 1
ATOM 1288 C CA . ILE A 1 166 ? 15.383 -5.319 -1.970 1.00 82.25 166 ILE A CA 1
ATOM 1289 C C . ILE A 1 166 ? 15.767 -5.796 -3.362 1.00 82.25 166 ILE A C 1
ATOM 1291 O O . ILE A 1 166 ? 16.635 -6.649 -3.489 1.00 82.25 166 ILE A O 1
ATOM 1295 N N . ARG A 1 167 ? 15.135 -5.234 -4.390 1.00 82.62 167 ARG A N 1
ATOM 1296 C CA . ARG A 1 167 ? 15.405 -5.592 -5.784 1.00 82.62 167 ARG A CA 1
ATOM 1297 C C . ARG A 1 167 ? 16.163 -4.464 -6.475 1.00 82.62 167 ARG A C 1
ATOM 1299 O O . ARG A 1 167 ? 15.977 -3.292 -6.142 1.00 82.62 167 ARG A O 1
ATOM 1306 N N . SER A 1 168 ? 17.037 -4.822 -7.407 1.00 82.69 168 SER A N 1
ATOM 1307 C CA . SER A 1 168 ? 17.896 -3.891 -8.143 1.00 82.69 168 SER A CA 1
ATOM 1308 C C . SER A 1 168 ? 18.095 -4.379 -9.585 1.00 82.69 168 SER A C 1
ATOM 1310 O O . SER A 1 168 ? 17.909 -5.573 -9.824 1.00 82.69 168 SER A O 1
ATOM 1312 N N . PRO A 1 169 ? 18.461 -3.508 -10.545 1.00 87.69 169 PRO A N 1
ATOM 1313 C CA . PRO A 1 169 ? 18.712 -2.064 -10.428 1.00 87.69 169 PRO A CA 1
ATOM 1314 C C . PRO A 1 169 ? 17.448 -1.240 -10.128 1.00 87.69 169 PRO A C 1
ATOM 1316 O O . PRO A 1 169 ? 16.333 -1.681 -10.383 1.00 87.69 169 PRO A O 1
ATOM 1319 N N . THR A 1 170 ? 17.609 -0.031 -9.586 1.00 89.19 170 THR A N 1
ATOM 1320 C CA . THR A 1 170 ? 16.491 0.869 -9.249 1.00 89.19 170 THR A CA 1
ATOM 1321 C C . THR A 1 170 ? 16.505 2.148 -10.082 1.00 89.19 170 THR A C 1
ATOM 1323 O O . THR A 1 170 ? 17.564 2.571 -10.543 1.00 89.19 170 THR A O 1
ATOM 1326 N N . ASP A 1 171 ? 15.344 2.781 -10.237 1.00 90.38 171 ASP A N 1
ATOM 1327 C CA . ASP A 1 171 ? 15.193 4.089 -10.881 1.00 90.38 171 ASP A CA 1
ATOM 1328 C C . ASP A 1 171 ? 14.105 4.913 -10.173 1.00 90.38 171 ASP A C 1
ATOM 1330 O O . ASP A 1 171 ? 12.971 4.464 -9.980 1.00 90.38 171 ASP A O 1
ATOM 1334 N N . VAL A 1 172 ? 14.464 6.126 -9.748 1.00 89.62 172 VAL A N 1
ATOM 1335 C CA . VAL A 1 172 ? 13.555 7.055 -9.065 1.00 89.62 172 VAL A CA 1
ATOM 1336 C C . VAL A 1 172 ? 12.500 7.651 -10.001 1.00 89.62 172 VAL A C 1
ATOM 1338 O O . VAL A 1 172 ? 11.420 8.008 -9.535 1.00 89.62 172 VAL A O 1
ATOM 1341 N N . GLY A 1 173 ? 12.773 7.735 -11.308 1.00 90.12 173 GLY A N 1
ATOM 1342 C CA . GLY A 1 173 ? 11.839 8.261 -12.308 1.00 90.12 173 GLY A CA 1
ATOM 1343 C C . GLY A 1 173 ? 10.580 7.406 -12.469 1.00 90.12 173 GLY A C 1
ATOM 1344 O O . GLY A 1 173 ? 9.541 7.909 -12.880 1.00 90.12 173 GLY A O 1
ATOM 1345 N N . ILE A 1 174 ? 10.643 6.135 -12.063 1.00 90.94 174 ILE A N 1
ATOM 1346 C CA . ILE A 1 174 ? 9.546 5.158 -12.130 1.00 90.94 174 ILE A CA 1
ATOM 1347 C C . ILE A 1 174 ? 8.482 5.391 -11.031 1.00 90.94 174 ILE A C 1
ATOM 1349 O O . ILE A 1 174 ? 7.369 4.861 -11.095 1.00 90.94 174 ILE A O 1
ATOM 1353 N N . HIS A 1 175 ? 8.807 6.201 -10.019 1.00 93.44 175 HIS A N 1
ATOM 1354 C CA . HIS A 1 175 ? 7.973 6.403 -8.833 1.00 93.44 175 HIS A CA 1
ATOM 1355 C C . HIS A 1 175 ? 6.745 7.308 -9.053 1.00 93.44 175 HIS A C 1
ATOM 1357 O O . HIS A 1 175 ? 5.883 7.400 -8.173 1.00 93.44 175 HIS A O 1
ATOM 1363 N N . ASP A 1 176 ? 6.653 8.003 -10.188 1.00 90.94 176 ASP A N 1
ATOM 1364 C CA . ASP A 1 176 ? 5.592 8.979 -10.448 1.00 90.94 176 ASP A CA 1
ATOM 1365 C C . ASP A 1 176 ? 4.186 8.344 -10.372 1.00 90.94 176 ASP A C 1
ATOM 1367 O O . ASP A 1 176 ? 3.930 7.261 -10.906 1.00 90.94 176 ASP A O 1
ATOM 1371 N N . GLN A 1 177 ? 3.257 9.028 -9.696 1.00 90.38 177 GLN A N 1
ATOM 1372 C CA . GLN A 1 177 ? 1.867 8.588 -9.551 1.00 90.38 177 GLN A CA 1
ATOM 1373 C C . GLN A 1 177 ? 1.164 8.430 -10.909 1.00 90.38 177 GLN A C 1
ATOM 1375 O O . GLN A 1 177 ? 0.298 7.561 -11.050 1.00 90.38 177 GLN A O 1
ATOM 1380 N N . LEU A 1 178 ? 1.516 9.251 -11.902 1.00 90.12 178 LEU A N 1
ATOM 1381 C CA . LEU A 1 178 ? 0.959 9.167 -13.249 1.00 90.12 178 LEU A CA 1
ATOM 1382 C C . LEU A 1 178 ? 1.302 7.827 -13.899 1.00 90.12 178 LEU A C 1
ATOM 1384 O O . LEU A 1 178 ? 0.396 7.170 -14.398 1.00 90.12 178 LEU A O 1
ATOM 1388 N N . ILE A 1 179 ? 2.541 7.349 -13.755 1.00 89.31 179 ILE A N 1
ATOM 1389 C CA . ILE A 1 179 ? 2.972 6.048 -14.290 1.00 89.31 179 ILE A CA 1
ATOM 1390 C C . ILE A 1 179 ? 2.173 4.905 -13.640 1.00 89.31 179 ILE A C 1
ATOM 1392 O O . ILE A 1 179 ? 1.689 4.006 -14.324 1.00 89.31 179 ILE A O 1
ATOM 1396 N N . TYR A 1 180 ? 1.971 4.942 -12.313 1.00 90.75 180 TYR A N 1
ATOM 1397 C CA . TYR A 1 180 ? 1.105 3.964 -11.629 1.00 90.75 180 TYR A CA 1
ATOM 1398 C C . TYR A 1 180 ? -0.331 3.995 -12.168 1.00 90.75 180 TYR A C 1
ATOM 1400 O O . TYR A 1 180 ? -0.941 2.949 -12.379 1.00 90.75 180 TYR A O 1
ATOM 1408 N N . THR A 1 181 ? -0.874 5.193 -12.382 1.00 89.38 181 THR A N 1
ATOM 1409 C CA . THR A 1 181 ? -2.254 5.384 -12.846 1.00 89.38 181 THR A CA 1
ATOM 1410 C C . THR A 1 181 ? -2.432 4.882 -14.276 1.00 89.38 181 THR A C 1
ATOM 1412 O O . THR A 1 181 ? -3.365 4.130 -14.542 1.00 89.38 181 THR A O 1
ATOM 1415 N N . GLU A 1 182 ? -1.524 5.246 -15.182 1.00 87.38 182 GLU A N 1
ATOM 1416 C CA . GLU A 1 182 ? -1.529 4.814 -16.583 1.00 87.38 182 GLU A CA 1
ATOM 1417 C C . GLU A 1 182 ? -1.508 3.289 -16.696 1.00 87.38 182 GLU A C 1
ATOM 1419 O O . GLU A 1 182 ? -2.309 2.715 -17.432 1.00 87.38 182 GLU A O 1
ATOM 1424 N N . ARG A 1 183 ? -0.680 2.615 -15.894 1.00 84.69 183 ARG A N 1
ATOM 1425 C CA . ARG A 1 183 ? -0.583 1.149 -15.903 1.00 84.69 183 ARG A CA 1
ATOM 1426 C C . ARG A 1 183 ? -1.822 0.468 -15.360 1.00 84.69 183 ARG A C 1
ATOM 1428 O O . ARG A 1 183 ? -2.311 -0.482 -15.963 1.00 84.69 183 ARG A O 1
ATOM 1435 N N . ILE A 1 184 ? -2.353 0.954 -14.240 1.00 84.88 184 ILE A N 1
ATOM 1436 C CA . ILE A 1 184 ? -3.595 0.413 -13.681 1.00 84.88 184 ILE A CA 1
ATOM 1437 C C . ILE A 1 184 ? -4.762 0.608 -14.654 1.00 84.88 184 ILE A C 1
ATOM 1439 O O . ILE A 1 184 ? -5.571 -0.305 -14.806 1.00 84.88 184 ILE A O 1
ATOM 1443 N N . ASN A 1 185 ? -4.820 1.737 -15.364 1.00 83.88 185 ASN A N 1
ATOM 1444 C CA . ASN A 1 185 ? -5.820 1.952 -16.408 1.00 83.88 185 ASN A CA 1
ATOM 1445 C C . ASN A 1 185 ? -5.612 0.993 -17.585 1.00 83.88 185 ASN A C 1
ATOM 1447 O O . ASN A 1 185 ? -6.555 0.314 -17.968 1.00 83.88 185 ASN A O 1
ATOM 1451 N N . ALA A 1 186 ? -4.385 0.825 -18.085 1.00 79.00 186 ALA A N 1
ATOM 1452 C CA . ALA A 1 186 ? -4.089 -0.116 -19.171 1.00 79.00 186 ALA A CA 1
ATOM 1453 C C . ALA A 1 186 ? -4.488 -1.570 -18.840 1.00 79.00 186 ALA A C 1
ATOM 1455 O O . ALA A 1 186 ? -4.862 -2.341 -19.723 1.00 79.00 186 ALA A O 1
ATOM 1456 N N . ILE A 1 187 ? -4.437 -1.934 -17.559 1.00 76.88 187 ILE A N 1
ATOM 1457 C CA . ILE A 1 187 ? -4.895 -3.221 -17.029 1.00 76.88 187 ILE A CA 1
ATOM 1458 C C . ILE A 1 187 ? -6.427 -3.302 -16.950 1.00 76.88 187 ILE A C 1
ATOM 1460 O O . ILE A 1 187 ? -7.004 -4.354 -17.227 1.00 76.88 187 ILE A O 1
ATOM 1464 N N . ALA A 1 188 ? -7.085 -2.230 -16.504 1.00 78.31 188 ALA A N 1
ATOM 1465 C CA . ALA A 1 188 ? -8.522 -2.211 -16.239 1.00 78.31 188 ALA A CA 1
ATOM 1466 C C . ALA A 1 188 ? -9.367 -1.980 -17.506 1.00 78.31 188 ALA A C 1
ATOM 1468 O O . ALA A 1 188 ? -10.449 -2.558 -17.638 1.00 78.31 188 ALA A O 1
ATOM 1469 N N . ASP A 1 189 ? -8.867 -1.172 -18.442 1.00 74.56 189 ASP A N 1
ATOM 1470 C CA . ASP A 1 189 ? -9.555 -0.719 -19.655 1.00 74.56 189 ASP A CA 1
ATOM 1471 C C . ASP A 1 189 ? -10.047 -1.851 -20.576 1.00 74.56 189 ASP A C 1
ATOM 1473 O O . ASP A 1 189 ? -11.150 -1.727 -21.117 1.00 74.56 189 ASP A O 1
ATOM 1477 N N . PRO A 1 190 ? -9.332 -2.984 -20.748 1.00 70.38 190 PRO A N 1
ATOM 1478 C CA . PRO A 1 190 ? -9.832 -4.102 -21.548 1.00 70.38 190 PRO A CA 1
ATOM 1479 C C . PRO A 1 190 ? -11.127 -4.731 -21.008 1.00 70.38 190 PRO A C 1
ATOM 1481 O O . PRO A 1 190 ? -11.771 -5.501 -21.721 1.00 70.38 190 PRO A O 1
ATOM 1484 N N . GLY A 1 191 ? -11.508 -4.459 -19.751 1.00 66.69 191 GLY A N 1
ATOM 1485 C CA . GLY A 1 191 ? -12.709 -5.019 -19.124 1.00 66.69 191 GLY A CA 1
ATOM 1486 C C . GLY A 1 191 ? -12.658 -6.539 -18.923 1.00 66.69 191 GLY A C 1
ATOM 1487 O O . GLY A 1 191 ? -13.682 -7.166 -18.646 1.00 66.69 191 GLY A O 1
ATOM 1488 N N . CYS A 1 192 ? -11.481 -7.152 -19.076 1.00 67.75 192 CYS A N 1
ATOM 1489 C CA . CYS A 1 192 ? -11.278 -8.580 -18.888 1.00 67.75 192 CYS A CA 1
ATOM 1490 C C . CYS A 1 192 ? -11.168 -8.902 -17.394 1.00 67.75 192 CYS A C 1
ATOM 1492 O O . CYS A 1 192 ? -10.172 -8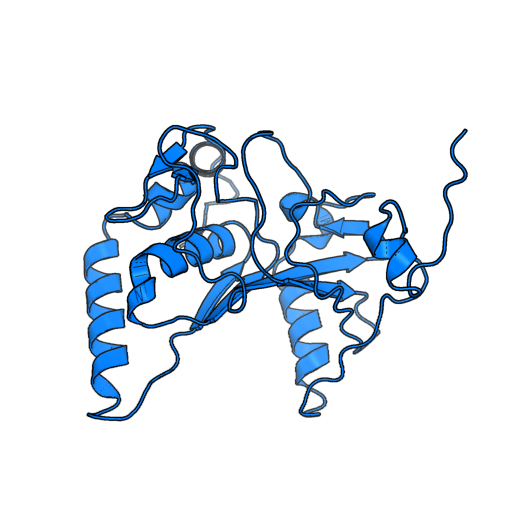.577 -16.751 1.00 67.75 192 CYS A O 1
ATOM 1494 N N . PHE A 1 193 ? -12.182 -9.582 -16.856 1.00 70.44 193 PHE A N 1
ATOM 1495 C CA . PHE A 1 193 ? -12.182 -10.083 -15.483 1.00 70.44 193 PHE A CA 1
ATOM 1496 C C . PHE A 1 193 ? -12.394 -11.607 -15.448 1.00 70.44 193 PHE A C 1
ATOM 1498 O O . PHE A 1 193 ? -13.283 -12.104 -16.144 1.00 70.44 193 PHE A O 1
ATOM 1505 N N . PRO A 1 194 ? -11.626 -12.356 -14.628 1.00 69.50 194 PRO A N 1
ATOM 1506 C CA . PRO A 1 194 ? -10.530 -11.886 -13.771 1.00 69.50 194 PRO A CA 1
ATOM 1507 C C . PRO A 1 194 ? -9.336 -11.365 -14.587 1.00 69.50 194 PRO A C 1
ATOM 1509 O O . PRO A 1 194 ? -9.086 -11.850 -15.689 1.00 69.50 194 PRO A O 1
ATOM 1512 N N . ILE A 1 195 ? -8.613 -10.380 -14.040 1.00 69.19 195 ILE A N 1
ATOM 1513 C CA . ILE A 1 195 ? -7.399 -9.857 -14.677 1.00 69.19 195 ILE A CA 1
ATOM 1514 C C . ILE A 1 195 ? -6.384 -11.007 -14.754 1.00 69.19 195 ILE A C 1
ATOM 1516 O O . ILE A 1 195 ? -6.047 -11.577 -13.709 1.00 69.19 195 ILE A O 1
ATOM 1520 N N . PRO A 1 196 ? -5.905 -11.383 -15.952 1.00 65.75 196 PRO A N 1
ATOM 1521 C CA . PRO A 1 196 ? -4.916 -12.437 -16.079 1.00 65.75 196 PRO A CA 1
ATOM 1522 C C . PRO A 1 196 ? -3.595 -11.966 -15.468 1.00 65.75 196 PRO A C 1
ATOM 1524 O O . PRO A 1 196 ? -3.008 -10.976 -15.900 1.00 65.75 196 PRO A O 1
ATOM 1527 N N . LEU A 1 197 ? -3.128 -12.690 -14.454 1.00 66.06 197 LEU A N 1
ATOM 1528 C CA . LEU A 1 197 ? -1.784 -12.516 -13.924 1.00 66.06 197 LEU A CA 1
ATOM 1529 C C . LEU A 1 197 ? -0.836 -13.357 -14.773 1.00 66.06 197 LEU A C 1
ATOM 1531 O O . LEU A 1 197 ? -1.066 -14.551 -14.974 1.00 66.06 197 LEU A O 1
ATOM 1535 N N . THR A 1 198 ? 0.219 -12.733 -15.275 1.00 65.56 198 THR A N 1
ATOM 1536 C CA . THR A 1 198 ? 1.319 -13.437 -15.918 1.00 65.56 198 THR A CA 1
ATOM 1537 C C . THR A 1 198 ? 2.494 -13.543 -14.965 1.00 65.56 198 THR A C 1
ATOM 1539 O O . THR A 1 198 ? 2.546 -12.941 -13.891 1.00 65.56 198 THR A O 1
ATOM 1542 N N . ASN A 1 199 ? 3.461 -14.336 -15.389 1.00 62.44 199 ASN A N 1
ATOM 1543 C CA . ASN A 1 199 ? 4.761 -14.380 -14.765 1.00 62.44 199 ASN A CA 1
ATOM 1544 C C . ASN A 1 199 ? 5.610 -13.165 -15.195 1.00 62.44 199 ASN A C 1
ATOM 1546 O O . ASN A 1 199 ? 5.150 -12.323 -15.972 1.00 62.44 199 ASN A O 1
ATOM 1550 N N . TRP A 1 200 ? 6.841 -13.073 -14.690 1.00 63.12 200 TRP A N 1
ATOM 1551 C CA . TRP A 1 200 ? 7.777 -12.001 -15.025 1.00 63.12 200 TRP A CA 1
ATOM 1552 C C . TRP A 1 200 ? 8.019 -11.915 -16.540 1.00 63.12 200 TRP A C 1
ATOM 1554 O O . TRP A 1 200 ? 8.353 -12.928 -17.159 1.00 63.12 200 TRP A O 1
ATOM 1564 N N . PRO A 1 201 ? 7.856 -10.738 -17.165 1.00 60.25 201 PRO A N 1
ATOM 1565 C CA . PRO A 1 201 ? 8.238 -10.560 -18.557 1.00 60.25 201 PRO A CA 1
ATOM 1566 C C . PRO A 1 201 ? 9.766 -10.632 -18.718 1.00 60.25 201 PRO A C 1
ATOM 1568 O O . PRO A 1 201 ? 10.538 -10.428 -17.778 1.00 60.25 201 PRO A O 1
ATOM 1571 N N . ALA A 1 202 ? 10.226 -10.948 -19.930 1.00 59.06 202 ALA A N 1
ATOM 1572 C CA . ALA A 1 202 ? 11.655 -11.009 -20.232 1.00 59.06 202 ALA A CA 1
ATOM 1573 C C . ALA A 1 202 ? 12.325 -9.634 -20.034 1.00 59.06 202 ALA A C 1
ATOM 1575 O O . ALA A 1 202 ? 11.757 -8.612 -20.409 1.00 59.06 202 ALA A O 1
ATOM 1576 N N . GLY A 1 203 ? 13.546 -9.617 -19.487 1.00 60.81 203 GLY A N 1
ATOM 1577 C CA . GLY A 1 203 ? 14.311 -8.387 -19.216 1.00 60.81 203 GLY A CA 1
ATOM 1578 C C . GLY A 1 203 ? 14.387 -7.993 -17.738 1.00 60.81 203 GLY A C 1
ATOM 1579 O O . GLY A 1 203 ? 15.174 -7.119 -17.384 1.00 60.81 203 GLY A O 1
ATOM 1580 N N . HIS A 1 204 ? 13.635 -8.670 -16.869 1.00 65.50 204 HIS A N 1
ATOM 1581 C CA . HIS A 1 204 ? 13.808 -8.573 -15.421 1.00 65.50 204 HIS A CA 1
ATOM 1582 C C . HIS A 1 204 ? 14.953 -9.451 -14.925 1.00 65.50 204 HIS A C 1
ATOM 1584 O O . HIS A 1 204 ? 15.187 -10.542 -15.447 1.00 65.50 204 HIS A O 1
ATOM 1590 N N . TRP A 1 205 ? 15.650 -8.972 -13.900 1.00 60.19 205 TRP A N 1
ATOM 1591 C CA . TRP A 1 205 ? 16.812 -9.635 -13.317 1.00 60.19 205 TRP A CA 1
ATOM 1592 C C . TRP A 1 205 ? 16.354 -10.648 -12.266 1.00 60.19 205 TRP A C 1
ATOM 1594 O O . TRP A 1 205 ? 15.636 -10.263 -11.346 1.00 60.19 205 TRP A O 1
ATOM 1604 N N . CYS A 1 206 ? 16.792 -11.910 -12.371 1.00 60.78 206 CYS A N 1
ATOM 1605 C CA . CYS A 1 206 ? 16.835 -12.789 -11.201 1.00 60.78 206 CYS A CA 1
ATOM 1606 C C . CYS A 1 206 ? 18.120 -12.482 -10.435 1.00 60.78 206 CYS A C 1
ATOM 1608 O O . CYS A 1 206 ? 19.218 -12.812 -10.885 1.00 60.78 206 CYS A O 1
ATOM 1610 N N . SER A 1 207 ? 17.985 -11.846 -9.286 1.00 54.56 207 SER A N 1
ATOM 1611 C CA . SER A 1 207 ? 19.059 -11.723 -8.303 1.00 54.56 207 SER A CA 1
ATOM 1612 C C . SER A 1 207 ? 18.842 -12.630 -7.094 1.00 54.56 207 SER A C 1
ATOM 1614 O O . SER A 1 207 ? 19.779 -12.846 -6.333 1.00 54.56 207 SER A O 1
ATOM 1616 N N . GLU A 1 208 ? 17.635 -13.173 -6.923 1.00 61.81 208 GLU A N 1
ATOM 1617 C CA . GLU A 1 208 ? 17.234 -13.890 -5.718 1.00 61.81 208 GLU A CA 1
ATOM 1618 C C . GLU A 1 208 ? 16.754 -15.315 -6.026 1.00 61.81 208 GLU A C 1
ATOM 1620 O O . GLU A 1 208 ? 16.154 -15.606 -7.064 1.00 61.81 208 GLU A O 1
ATOM 1625 N N . GLY A 1 209 ? 17.024 -16.241 -5.100 1.00 59.34 209 GLY A N 1
ATOM 1626 C CA . GLY A 1 209 ? 16.727 -17.663 -5.299 1.00 59.34 209 GLY A CA 1
ATOM 1627 C C . GLY A 1 209 ? 15.234 -17.969 -5.466 1.00 59.34 209 GLY A C 1
ATOM 1628 O O . GLY A 1 209 ? 14.882 -18.939 -6.133 1.00 59.34 209 GLY A O 1
ATOM 1629 N N . ASP A 1 210 ? 14.355 -17.141 -4.902 1.00 61.41 210 ASP A N 1
ATOM 1630 C CA . ASP A 1 210 ? 12.900 -17.249 -5.048 1.00 61.41 210 ASP A CA 1
ATOM 1631 C C . ASP A 1 210 ? 12.411 -16.805 -6.440 1.00 61.41 210 ASP A C 1
ATOM 1633 O O . ASP A 1 210 ? 11.523 -17.440 -7.013 1.00 61.41 210 ASP A O 1
ATOM 1637 N N . GLU A 1 211 ? 13.031 -15.779 -7.028 1.00 61.94 211 GLU A N 1
ATOM 1638 C CA . GLU A 1 211 ? 12.813 -15.356 -8.417 1.00 61.94 211 GLU A CA 1
ATOM 1639 C C . GLU A 1 211 ? 13.213 -16.473 -9.389 1.00 61.94 211 GLU A C 1
ATOM 1641 O O . GLU A 1 211 ? 12.411 -16.858 -10.246 1.00 61.94 211 GLU A O 1
ATOM 1646 N N . CYS A 1 212 ? 14.410 -17.049 -9.216 1.00 62.72 212 CYS A N 1
ATOM 1647 C CA . CYS A 1 212 ? 14.892 -18.168 -10.032 1.00 62.72 212 CYS A CA 1
ATOM 1648 C C . CYS A 1 212 ? 13.999 -19.410 -9.877 1.00 62.72 212 CYS A C 1
ATOM 1650 O O . CYS A 1 212 ? 13.651 -20.057 -10.866 1.00 62.72 212 CYS A O 1
ATOM 1652 N N . ALA A 1 213 ? 13.585 -19.733 -8.646 1.00 60.66 213 ALA A N 1
ATOM 1653 C CA . ALA A 1 213 ? 12.732 -20.888 -8.361 1.00 60.66 213 ALA A CA 1
ATOM 1654 C C . ALA A 1 213 ? 11.326 -20.766 -8.966 1.00 60.66 213 ALA A C 1
ATOM 1656 O O . ALA A 1 213 ? 10.678 -21.784 -9.209 1.00 60.66 213 ALA A O 1
ATOM 1657 N N . SER A 1 214 ? 10.861 -19.544 -9.252 1.00 61.94 214 SER A N 1
ATOM 1658 C CA . SER A 1 214 ? 9.590 -19.333 -9.951 1.00 61.94 214 SER A CA 1
ATOM 1659 C C . SER A 1 214 ? 9.617 -19.827 -11.406 1.00 61.94 214 SER A C 1
ATOM 1661 O O . SER A 1 214 ? 8.558 -20.069 -11.980 1.00 61.94 214 SER A O 1
ATOM 1663 N N . GLY A 1 215 ? 10.808 -20.005 -11.999 1.00 57.88 215 GLY A N 1
ATOM 1664 C CA . GLY A 1 215 ? 10.992 -20.477 -13.377 1.00 57.88 215 GLY A CA 1
ATOM 1665 C C . GLY A 1 215 ? 10.708 -19.425 -14.454 1.00 57.88 215 GLY A C 1
ATOM 1666 O O . GLY A 1 215 ? 10.578 -19.775 -15.625 1.00 57.88 215 GLY A O 1
ATOM 1667 N N . ASN A 1 216 ? 10.589 -18.151 -14.066 1.00 54.69 216 ASN A N 1
ATOM 1668 C CA . ASN A 1 216 ? 9.997 -17.107 -14.902 1.00 54.69 216 ASN A CA 1
ATOM 1669 C C . ASN A 1 216 ? 10.881 -15.888 -15.184 1.00 54.69 216 ASN A C 1
ATOM 1671 O O . ASN A 1 216 ? 10.547 -15.098 -16.060 1.00 54.69 216 ASN A O 1
ATOM 1675 N N . CYS A 1 217 ? 11.990 -15.729 -14.469 1.00 56.44 217 CYS A N 1
ATOM 1676 C CA . CYS A 1 217 ? 12.980 -14.692 -14.747 1.00 56.44 217 CYS A CA 1
ATOM 1677 C C . CYS A 1 217 ? 14.146 -15.302 -15.546 1.00 56.44 217 CYS A C 1
ATOM 1679 O O . CYS A 1 217 ? 14.456 -16.484 -15.382 1.00 56.44 217 CYS A O 1
ATOM 1681 N N . GLN A 1 218 ? 14.787 -14.529 -16.433 1.00 49.59 218 GLN A N 1
ATOM 1682 C CA . GLN A 1 218 ? 15.969 -15.001 -17.167 1.00 49.59 218 GLN A CA 1
ATOM 1683 C C . GLN A 1 218 ? 17.256 -14.605 -16.437 1.00 49.59 218 GLN A C 1
ATOM 1685 O O . GLN A 1 218 ? 17.537 -13.420 -16.259 1.00 49.59 218 GLN A O 1
ATOM 1690 N N . ASP A 1 219 ? 18.060 -15.604 -16.064 1.00 43.31 219 ASP A N 1
ATOM 1691 C CA . ASP A 1 219 ? 19.365 -15.421 -15.426 1.00 43.31 219 ASP A CA 1
ATOM 1692 C C . ASP A 1 219 ? 20.302 -14.613 -16.319 1.00 43.31 219 ASP A C 1
ATOM 1694 O O . ASP A 1 219 ? 20.743 -15.115 -17.355 1.00 43.31 219 ASP A O 1
ATOM 1698 N N . ARG A 1 220 ? 20.703 -13.416 -15.882 1.00 45.12 220 ARG A N 1
ATOM 1699 C CA . ARG A 1 220 ? 22.010 -12.849 -16.241 1.00 45.12 220 ARG A CA 1
ATOM 1700 C C . ARG A 1 220 ? 22.545 -11.946 -15.143 1.00 45.12 220 ARG A C 1
ATOM 1702 O O . ARG A 1 220 ? 22.460 -10.734 -15.257 1.00 45.12 220 ARG A O 1
ATOM 1709 N N . LEU A 1 221 ? 23.215 -12.548 -14.168 1.00 36.91 221 LEU A N 1
ATOM 1710 C CA . LEU A 1 221 ? 24.492 -12.055 -13.652 1.00 36.91 221 LEU A CA 1
ATOM 1711 C C . LEU A 1 221 ? 25.265 -13.269 -13.129 1.00 36.91 221 LEU A C 1
ATOM 1713 O O . LEU A 1 221 ? 24.959 -13.830 -12.084 1.00 36.91 221 LEU A O 1
ATOM 1717 N N . VAL A 1 222 ? 26.250 -13.705 -13.915 1.00 33.41 222 VAL A N 1
ATOM 1718 C CA . VAL A 1 222 ? 27.277 -14.641 -13.455 1.00 33.41 222 VAL A CA 1
ATOM 1719 C C . VAL A 1 222 ? 27.991 -13.945 -12.300 1.00 33.41 222 VAL A C 1
ATOM 1721 O O . VAL A 1 222 ? 28.560 -12.872 -12.506 1.00 33.41 222 VAL A O 1
ATOM 1724 N N . CYS A 1 223 ? 27.930 -14.517 -11.097 1.00 25.20 223 CYS A N 1
ATOM 1725 C CA . CYS A 1 223 ? 28.802 -14.099 -10.007 1.00 25.20 223 CYS A CA 1
ATOM 1726 C C . CYS A 1 223 ? 30.253 -14.180 -10.504 1.00 25.20 223 CYS A C 1
ATOM 1728 O O . CYS A 1 223 ? 30.692 -15.251 -10.929 1.00 25.20 223 CYS A O 1
ATOM 1730 N N . VAL A 1 224 ? 30.965 -13.053 -10.479 1.00 32.56 224 VAL A N 1
ATOM 1731 C CA . VAL A 1 224 ? 32.433 -13.045 -10.500 1.00 32.56 224 VAL A CA 1
ATOM 1732 C C . VAL A 1 224 ? 32.907 -13.141 -9.062 1.00 32.56 224 VAL A C 1
ATOM 1734 O O . VAL A 1 224 ? 32.357 -12.381 -8.232 1.00 32.56 224 VAL A O 1
#

Radius of gyration: 18.1 Å; chains: 1; bounding box: 60×43×46 Å

Organism: NCBI:txid568900

Sequence (224 aa):
MGTDPCNLFDQFQNIWPFSTCVPNSDCAVRSGYYNAYYNSYYKKMRHAVTSCVESCGAGVQCPLILHGHSQGGSIATIASIDLREYNPITMTFGTPRAILKSDACTPCNILDTSRHYRFINTIDGRYDERVMNNLFCNYRQVGNAILLDNDNSPTIATVGLDNDLIRSPTDVGIHDQLIYTERINAIADPGCFPIPLTNWPAGHWCSEGDECASGNCQDRLVCV

Foldseek 3Di:
DDQPPPDPVLVVLLVPLDWDDQPPFLWTWRVSLVCVCVDPCNVVVVVVVVCVQPVQDPPDQDAAEFEDAESSLLNSQSVCLVVVVSVHQYEYELYAFITFQDDPSDDRPSRPQASYEYEWEDELQATACRHQDCVPVGTFQGHWYWYQYDLPDLEIAGLRDRGRHRGDDYDNVRRDPVNVVSSVCSNPVVVDPPRDHDHDDERHEPPDPSNVVVVGYDYDDDDD

pLDDT: mean 78.95, std 17.2, range [25.2, 97.69]